Protein 3R03 (pdb70)

B-factor: mean 42.23, std 12.65, range [19.85, 96.41]

Secondary structure (DSSP, 8-state):
-EE-EEEEEEB-TTS-EEEEEPPTTSSSTT-EE-SEEEPPTT--HHHHHHHHHHHHH--B--GGG-EEEE---EE-SSSEE--EEEE---BS-----SS-EEEEE-GGGGGG---TTTTTHHHHHHHH-/----EE-B-EEEEB-TT-EEEEEEPPP--EE-S--B--TT--HHHHHHHHHHHHH--B--GGG-EEEE---EE-SS-EE--EEEE---BS----TTS-EEEEEEGGGGGG---TTTTTHHHHHHHH-

Solvent-accessible surface area: 13034 Å² total

Nearest PDB structures (foldseek):
  3r03-assembly1_B  TM=1.008E+00  e=5.134E-28  Rhodospirillum rubrum ATCC 11170
  3r03-assembly1_A  TM=9.966E-01  e=1.029E-24  Rhodospirillum rubrum ATCC 11170
  2b06-assembly1_A-2  TM=8.293E-01  e=2.333E-09  Streptococcus pneumoniae
  1vcd-assembly1_A  TM=8.003E-01  e=1.338E-09  Thermus thermophilus HB8
  1vc9-assembly2_B  TM=7.960E-01  e=1.164E-08  Thermus thermophilus HB8

Organism: Rhodospirillum rubrum (strain ATCC 11170 / ATH 1.1.1 / DSM 467 / LMG 4362 / NCIMB 8255 / S1) (NCBI:txid269796)

Structure (mmCIF, N/CA/C/O backbone):
data_3R03
#
_entry.id   3R03
#
_cell.length_a   107.466
_cell.length_b   107.466
_cell.length_c   50.312
_cell.angle_alpha   90.00
_cell.angle_beta   90.00
_cell.angle_gamma   120.00
#
_symmetry.space_group_name_H-M   'P 32 2 1'
#
loop_
_entity.id
_entity.type
_entity.pdbx_description
1 polymer 'NUDIX hydrolase'
2 non-polymer "ADENOSINE-5'-DIPHOSPHATE"
3 water water
#
loop_
_atom_site.group_PDB
_atom_site.id
_atom_site.type_symbol
_atom_site.label_atom_id
_atom_site.label_alt_id
_atom_site.label_comp_id
_atom_site.label_asym_id
_atom_site.label_entity_id
_atom_site.label_seq_id
_atom_site.pdbx_PDB_ins_code
_atom_site.Cartn_x
_atom_site.Cartn_y
_atom_site.Cartn_z
_atom_site.occupancy
_atom_site.B_iso_or_equiv
_atom_site.auth_seq_id
_atom_site.auth_comp_id
_atom_site.auth_asym_id
_atom_site.auth_atom_id
_atom_site.pdbx_PDB_model_num
ATOM 1 N N . PRO A 1 6 ? 27.341 23.323 34.256 1.00 62.38 21 PRO A N 1
ATOM 2 C CA . PRO A 1 6 ? 28.437 24.185 33.800 1.00 57.16 21 PRO A CA 1
ATOM 3 C C . PRO A 1 6 ? 29.358 23.424 32.846 1.00 54.33 21 PRO A C 1
ATOM 4 O O . PRO A 1 6 ? 29.451 22.195 32.925 1.00 54.50 21 PRO A O 1
ATOM 8 N N . ILE A 1 7 ? 30.029 24.151 31.956 1.00 53.11 22 ILE A N 1
ATOM 9 C CA . ILE A 1 7 ? 30.923 23.538 30.977 1.00 49.52 22 ILE A CA 1
ATOM 10 C C . ILE A 1 7 ? 32.347 23.399 31.507 1.00 42.94 22 ILE A C 1
ATOM 11 O O . ILE A 1 7 ? 32.902 24.343 32.062 1.00 44.48 22 ILE A O 1
ATOM 16 N N . LEU A 1 8 ? 32.929 22.218 31.334 1.00 42.42 23 LEU A N 1
ATOM 17 C CA . LEU A 1 8 ? 34.351 22.014 31.588 1.00 38.67 23 LEU A CA 1
ATOM 18 C C . LEU A 1 8 ? 35.088 21.792 30.272 1.00 36.43 23 LEU A C 1
ATOM 19 O O . LEU A 1 8 ? 34.755 20.879 29.521 1.00 36.98 23 LEU A O 1
ATOM 24 N N . LEU A 1 9 ? 36.094 22.621 30.002 1.00 41.18 24 LEU A N 1
ATOM 25 C CA . LEU A 1 9 ? 36.894 22.502 28.776 1.00 37.85 24 LEU A CA 1
ATOM 26 C C . LEU A 1 9 ? 38.158 21.677 28.977 1.00 37.46 24 LEU A C 1
ATOM 27 O O . LEU A 1 9 ? 38.946 21.936 29.889 1.00 39.18 24 LEU A O 1
ATOM 32 N N . VAL A 1 10 ? 38.356 20.689 28.115 1.00 36.71 25 VAL A N 1
ATOM 33 C CA . VAL A 1 10 ? 39.577 19.896 28.138 1.00 35.63 25 VAL A CA 1
ATOM 34 C C . VAL A 1 10 ? 40.151 19.817 26.725 1.00 34.07 25 VAL A C 1
ATOM 35 O O . VAL A 1 10 ? 39.403 19.763 25.755 1.00 34.91 25 VAL A O 1
ATOM 39 N N . THR A 1 11 ? 41.474 19.841 26.610 1.00 30.56 26 THR A N 1
ATOM 40 C CA . THR A 1 11 ? 42.125 19.714 25.315 1.00 29.35 26 THR A CA 1
ATOM 41 C C . THR A 1 11 ? 42.905 18.414 25.228 1.00 33.17 26 THR A C 1
ATOM 42 O O . THR A 1 11 ? 43.755 18.146 26.068 1.00 37.12 26 THR A O 1
ATOM 46 N N . ALA A 1 12 ? 42.622 17.614 24.203 1.00 31.69 27 ALA A N 1
ATOM 47 C CA . ALA A 1 12 ? 43.343 16.371 23.983 1.00 27.94 27 ALA A CA 1
ATOM 48 C C . ALA A 1 12 ? 44.154 16.448 22.703 1.00 28.60 27 ALA A C 1
ATOM 49 O O . ALA A 1 12 ? 43.753 17.105 21.740 1.00 32.03 27 ALA A O 1
ATOM 51 N N . ALA A 1 13 ? 45.291 15.761 22.697 1.00 27.20 28 ALA A N 1
ATOM 52 C CA . ALA A 1 13 ? 46.125 15.651 21.511 1.00 24.65 28 ALA A CA 1
ATOM 53 C C . ALA A 1 13 ? 46.197 14.208 21.026 1.00 29.37 28 ALA A C 1
ATOM 54 O O . ALA A 1 13 ? 46.203 13.264 21.821 1.00 27.21 28 ALA A O 1
ATOM 56 N N . ALA A 1 14 ? 46.239 14.050 19.707 1.00 31.22 29 ALA A N 1
ATOM 57 C CA . ALA A 1 14 ? 46.500 12.761 19.087 1.00 26.68 29 ALA A CA 1
ATOM 58 C C . ALA A 1 14 ? 47.885 12.812 18.460 1.00 28.26 29 ALA A C 1
ATOM 59 O O . ALA A 1 14 ? 48.058 13.312 17.344 1.00 30.02 29 ALA A O 1
ATOM 61 N N . LEU A 1 15 ? 48.876 12.327 19.196 1.00 26.63 30 LEU A N 1
ATOM 62 C CA . LEU A 1 15 ? 50.231 12.218 18.685 1.00 27.82 30 LEU A CA 1
ATOM 63 C C . LEU A 1 15 ? 50.318 11.059 17.696 1.00 32.15 30 LEU A C 1
ATOM 64 O O . LEU A 1 15 ? 50.006 9.919 18.033 1.00 31.91 30 LEU A O 1
ATOM 69 N N . ILE A 1 16 ? 50.728 11.349 16.469 1.00 32.95 31 ILE A N 1
ATOM 70 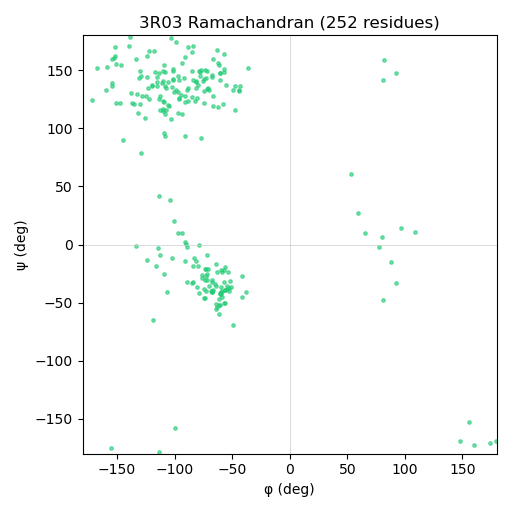C CA . ILE A 1 16 ? 50.961 10.291 15.500 1.00 34.75 31 ILE A CA 1
ATOM 71 C C . ILE A 1 16 ? 52.447 10.210 15.196 1.00 36.66 31 ILE A C 1
ATOM 72 O O . ILE A 1 16 ? 53.077 11.220 14.878 1.00 35.27 31 ILE A O 1
ATOM 77 N N . ASP A 1 17 ? 53.018 9.018 15.318 1.00 36.12 32 ASP A N 1
ATOM 78 C CA . ASP A 1 17 ? 54.420 8.854 14.961 1.00 40.72 32 ASP A CA 1
ATOM 79 C C . ASP A 1 17 ? 54.508 8.521 13.469 1.00 40.81 32 ASP A C 1
ATOM 80 O O . ASP A 1 17 ? 53.475 8.305 12.832 1.00 37.87 32 ASP A O 1
ATOM 85 N N . PRO A 1 18 ? 55.728 8.529 12.898 1.00 39.87 33 PRO A N 1
ATOM 86 C CA . PRO A 1 18 ? 55.887 8.314 11.453 1.00 40.75 33 PRO A CA 1
ATOM 87 C C . PRO A 1 18 ? 55.223 7.038 10.934 1.00 43.49 33 PRO A C 1
ATOM 88 O O . PRO A 1 18 ? 54.898 6.966 9.754 1.00 45.68 33 PRO A O 1
ATOM 92 N N . ASP A 1 19 ? 55.013 6.054 11.799 1.00 43.04 34 ASP A N 1
ATOM 93 C CA . ASP A 1 19 ? 54.495 4.766 11.360 1.00 44.89 34 ASP A CA 1
ATOM 94 C C . ASP A 1 19 ? 53.001 4.603 11.624 1.00 47.34 34 ASP A C 1
ATOM 95 O O . ASP A 1 19 ? 52.495 3.481 11.678 1.00 49.88 34 ASP A O 1
ATOM 100 N N . GLY A 1 20 ? 52.304 5.722 11.796 1.00 41.79 35 GLY A N 1
ATOM 101 C CA . GLY A 1 20 ? 50.856 5.719 11.929 1.00 39.45 35 GLY A CA 1
ATOM 102 C C . GLY A 1 20 ? 50.280 5.530 13.327 1.00 40.91 35 GLY A C 1
ATOM 103 O O . GLY A 1 20 ? 49.095 5.790 13.550 1.00 38.58 35 GLY A O 1
ATOM 104 N N . ARG A 1 21 ? 51.102 5.081 14.272 1.00 39.23 36 ARG A N 1
ATOM 105 C CA . ARG A 1 21 ? 50.618 4.820 15.630 1.00 42.13 36 ARG A CA 1
ATOM 106 C C . ARG A 1 21 ? 50.203 6.092 16.384 1.00 38.25 36 ARG A C 1
ATOM 107 O O . ARG A 1 21 ? 50.789 7.160 16.202 1.00 37.24 36 ARG A O 1
ATOM 115 N N . VAL A 1 22 ? 49.180 5.963 17.220 1.00 33.17 37 VAL A N 1
ATOM 116 C CA . VAL A 1 22 ? 48.715 7.065 18.048 1.00 35.87 37 VAL A CA 1
ATOM 117 C C . VAL A 1 22 ? 48.911 6.768 19.542 1.00 40.18 37 VAL A C 1
ATOM 118 O O . VAL A 1 22 ? 48.679 5.645 20.004 1.00 38.15 37 VAL A O 1
ATOM 122 N N . LEU A 1 23 ? 49.336 7.784 20.289 1.00 34.78 38 LEU A N 1
ATOM 123 C CA . LEU A 1 23 ? 49.628 7.624 21.709 1.00 34.44 38 LEU A CA 1
ATOM 124 C C . LEU A 1 23 ? 48.399 7.702 22.609 1.00 34.21 38 LEU A C 1
ATOM 125 O O . LEU A 1 23 ? 47.654 8.686 22.597 1.00 31.90 38 LEU A O 1
ATOM 130 N N . LEU A 1 24 ? 48.200 6.653 23.396 1.00 35.35 39 LEU A N 1
ATOM 131 C CA . LEU A 1 24 ? 47.200 6.660 24.454 1.00 32.15 39 LEU A CA 1
ATOM 132 C C . LEU A 1 24 ? 47.889 6.678 25.826 1.00 34.12 39 LEU A C 1
ATOM 133 O O . LEU A 1 24 ? 49.003 6.156 25.990 1.00 31.63 39 LEU A O 1
ATOM 138 N N . ALA A 1 25 ? 47.232 7.299 26.801 1.00 33.09 40 ALA A N 1
ATOM 139 C CA . ALA A 1 25 ? 47.705 7.288 28.187 1.00 34.34 40 ALA A CA 1
ATOM 140 C C . ALA A 1 25 ? 46.621 6.762 29.112 1.00 35.30 40 ALA A C 1
ATOM 141 O O . ALA A 1 25 ? 45.479 7.231 29.100 1.00 33.63 40 ALA A O 1
ATOM 143 N N . GLN A 1 26 ? 46.990 5.775 29.914 1.00 37.72 41 GLN A N 1
ATOM 144 C CA . GLN A 1 26 ? 46.056 5.170 30.838 1.00 35.54 41 GLN A CA 1
ATOM 145 C C . GLN A 1 26 ? 46.023 5.988 32.118 1.00 35.65 41 GLN A C 1
ATOM 146 O O . GLN A 1 26 ? 47.064 6.262 32.705 1.00 38.46 41 GLN A O 1
ATOM 152 N N . ARG A 1 27 ? 44.830 6.387 32.542 1.00 34.94 42 ARG A N 1
ATOM 153 C CA . ARG A 1 27 ? 44.680 7.078 33.813 1.00 40.68 42 ARG A CA 1
ATOM 154 C C . ARG A 1 27 ? 45.168 6.177 34.953 1.00 42.96 42 ARG A C 1
ATOM 155 O O . ARG A 1 27 ? 44.974 4.960 34.923 1.00 41.39 42 ARG A O 1
ATOM 163 N N . PRO A 1 28 ? 45.832 6.763 35.956 1.00 41.76 43 PRO A N 1
ATOM 164 C CA . PRO A 1 28 ? 46.329 5.923 37.047 1.00 45.30 43 PRO A CA 1
ATOM 165 C C . PRO A 1 28 ? 45.248 5.691 38.093 1.00 43.97 43 PRO A C 1
ATOM 166 O O . PRO A 1 28 ? 44.222 6.373 38.076 1.00 44.98 43 PRO A O 1
ATOM 170 N N . PRO A 1 29 ? 45.458 4.710 38.981 1.00 45.55 44 PRO A N 1
ATOM 171 C CA . PRO A 1 29 ? 44.640 4.631 40.195 1.00 48.45 44 PRO A CA 1
ATOM 172 C C . PRO A 1 29 ? 45.108 5.732 41.143 1.00 43.73 44 PRO A C 1
ATOM 173 O O . PRO A 1 29 ? 46.302 6.028 41.176 1.00 44.58 44 PRO A O 1
ATOM 177 N N . GLY A 1 30 ? 44.193 6.360 41.869 1.00 46.11 45 GLY A N 1
ATOM 178 C CA . GLY A 1 30 ? 42.774 6.111 41.731 1.00 47.64 45 GLY A CA 1
ATOM 179 C C . GLY A 1 30 ? 42.059 7.438 41.557 1.00 57.99 45 GLY A C 1
ATOM 180 O O . GLY A 1 30 ? 41.490 7.984 42.507 1.00 59.93 45 GLY A O 1
ATOM 181 N N . LYS A 1 31 ? 42.113 7.970 40.338 1.00 55.95 46 LYS A N 1
ATOM 182 C CA . LYS A 1 31 ? 41.439 9.214 40.012 1.00 55.76 46 LYS A CA 1
ATOM 183 C C . LYS A 1 31 ? 40.189 8.867 39.243 1.00 58.98 46 LYS A C 1
ATOM 184 O O . LYS A 1 31 ? 39.931 7.694 38.968 1.00 61.28 46 LYS A O 1
ATOM 190 N N . SER A 1 32 ? 39.410 9.886 38.900 1.00 59.97 47 SER A N 1
ATOM 191 C CA . SER A 1 32 ? 38.262 9.695 38.028 1.00 57.79 47 SER A CA 1
ATOM 192 C C . SER A 1 32 ? 38.650 8.772 36.872 1.00 55.25 47 SER A C 1
ATOM 193 O O . SER A 1 32 ? 39.742 8.898 36.309 1.00 49.21 47 SER A O 1
ATOM 196 N N . LEU A 1 33 ? 37.767 7.828 36.552 1.00 52.96 48 LEU A N 1
ATOM 197 C CA . LEU A 1 33 ? 37.942 6.944 35.398 1.00 53.27 48 LEU A CA 1
ATOM 198 C C . LEU A 1 33 ? 39.307 6.243 35.431 1.00 51.81 48 LEU A C 1
ATOM 199 O O . LEU A 1 33 ? 40.132 6.384 34.521 1.00 47.63 48 LEU A O 1
ATOM 204 N N . ALA A 1 34 ? 39.517 5.470 36.491 1.00 57.31 49 ALA A N 1
ATOM 205 C CA . ALA A 1 34 ? 40.834 4.945 36.842 1.00 49.47 49 ALA A CA 1
ATOM 206 C C . ALA A 1 34 ? 41.607 4.279 35.702 1.00 46.98 49 ALA A C 1
ATOM 207 O O . ALA A 1 34 ? 42.615 4.813 35.249 1.00 50.49 49 ALA A O 1
ATOM 209 N N . GLY A 1 35 ? 41.153 3.120 35.238 1.00 40.96 50 GLY A N 1
ATOM 210 C CA . GLY A 1 35 ? 41.973 2.329 34.331 1.00 39.49 50 GLY A CA 1
ATOM 211 C C . GLY A 1 35 ? 41.722 2.560 32.856 1.00 40.13 50 GLY A C 1
ATOM 212 O O . GLY A 1 35 ? 42.218 1.819 32.006 1.00 38.50 50 GLY A O 1
ATOM 213 N N . LEU A 1 36 ? 40.946 3.592 32.548 1.00 41.04 51 LEU A N 1
ATOM 214 C CA . LEU A 1 36 ? 40.569 3.871 31.173 1.00 40.79 51 LEU A CA 1
ATOM 215 C C . LEU A 1 36 ? 41.665 4.619 30.415 1.00 38.15 51 LEU A C 1
ATOM 216 O O . LEU A 1 36 ? 42.333 5.499 30.960 1.00 35.34 51 LEU A O 1
ATOM 221 N N . TRP A 1 37 ? 41.852 4.247 29.155 1.00 35.50 52 TRP A N 1
ATOM 222 C CA . TRP A 1 37 ? 42.795 4.938 28.289 1.00 35.81 52 TRP A CA 1
ATOM 223 C C . TRP A 1 37 ? 42.194 6.240 27.782 1.00 37.94 52 TRP A C 1
ATOM 224 O O . TRP A 1 37 ? 40.979 6.361 27.613 1.00 38.06 52 TRP A O 1
ATOM 235 N N . GLU A 1 38 ? 43.047 7.226 27.555 1.00 36.55 53 GLU A N 1
ATOM 236 C CA . GLU A 1 38 ? 42.578 8.502 27.039 1.00 41.81 53 GLU A CA 1
ATOM 237 C C . GLU A 1 38 ? 43.686 9.191 26.246 1.00 36.09 53 GLU A C 1
ATOM 238 O O . GLU A 1 38 ? 44.867 8.856 26.400 1.00 33.18 53 GLU A O 1
ATOM 244 N N . PHE A 1 39 ? 43.295 10.140 25.395 1.00 35.84 54 PHE A N 1
ATOM 245 C CA . PHE A 1 39 ? 44.249 11.021 24.716 1.00 33.17 54 PHE A CA 1
ATOM 246 C C . PHE A 1 39 ? 44.840 11.999 25.728 1.00 30.44 54 PHE A C 1
ATOM 247 O O . PHE A 1 39 ? 44.118 12.576 26.543 1.00 30.42 54 PHE A O 1
ATOM 255 N N . PRO A 1 40 ? 46.163 12.178 25.685 1.00 31.00 55 PRO A N 1
ATOM 256 C CA . PRO A 1 40 ? 46.832 13.111 26.599 1.00 30.17 55 PRO A CA 1
ATOM 257 C C . PRO A 1 40 ? 46.250 14.521 26.449 1.00 31.61 55 PRO A C 1
ATOM 258 O O . PRO A 1 40 ? 45.820 14.912 25.362 1.00 29.35 55 PRO A O 1
ATOM 262 N N . GLY A 1 41 ? 46.243 15.276 27.538 1.00 31.72 56 GLY A N 1
ATOM 263 C CA . GLY A 1 41 ? 45.720 16.627 27.527 1.00 28.71 56 GLY A CA 1
ATOM 264 C C . GLY A 1 41 ? 45.290 17.020 28.925 1.00 30.62 56 GLY A C 1
ATOM 265 O O . GLY A 1 41 ? 45.815 16.502 29.905 1.00 29.57 56 GLY A O 1
ATOM 266 N N . GLY A 1 42 ? 44.332 17.932 29.026 1.00 30.83 57 GLY A N 1
ATOM 267 C CA . GLY A 1 42 ? 43.823 18.319 30.323 1.00 29.03 57 GLY A CA 1
ATOM 268 C C . GLY A 1 42 ? 43.111 19.658 30.354 1.00 32.48 57 GLY A C 1
ATOM 269 O O . GLY A 1 42 ? 42.871 20.289 29.321 1.00 30.41 57 GLY A O 1
ATOM 270 N N . LYS A 1 43 ? 42.780 20.078 31.571 1.00 34.13 58 LYS A N 1
ATOM 271 C CA . LYS A 1 43 ? 42.121 21.340 31.847 1.00 32.91 58 LYS A CA 1
ATOM 272 C C . LYS A 1 43 ? 42.921 22.515 31.298 1.00 30.50 58 LYS A C 1
ATOM 273 O O . LYS A 1 43 ? 44.143 22.461 31.205 1.00 29.23 58 LYS A O 1
ATOM 279 N N . LEU A 1 44 ? 42.223 23.582 30.943 1.00 30.12 59 LEU A N 1
ATOM 280 C CA . LEU A 1 44 ? 42.876 24.828 30.561 1.00 31.42 59 LEU A CA 1
ATOM 281 C C . LEU A 1 44 ? 43.042 25.728 31.785 1.00 31.21 59 LEU A C 1
ATOM 282 O O . LEU A 1 44 ? 42.185 25.761 32.663 1.00 30.62 59 LEU A O 1
ATOM 287 N N . GLU A 1 45 ? 44.152 26.450 31.839 1.00 27.56 60 GLU A N 1
ATOM 288 C CA . GLU A 1 45 ? 44.368 27.421 32.892 1.00 27.69 60 GLU A CA 1
ATOM 289 C C . GLU A 1 45 ? 43.899 28.786 32.395 1.00 30.50 60 GLU A C 1
ATOM 290 O O . GLU A 1 45 ? 43.830 29.018 31.184 1.00 27.50 60 GLU A O 1
ATOM 296 N N . PRO A 1 46 ? 43.555 29.686 33.332 1.00 31.94 61 PRO A N 1
ATOM 297 C CA . PRO A 1 46 ? 43.075 31.028 32.994 1.00 28.51 61 PRO A CA 1
ATOM 298 C C . PRO A 1 46 ? 43.897 31.677 31.887 1.00 27.35 61 PRO A C 1
ATOM 299 O O . PRO A 1 46 ? 45.133 31.663 31.940 1.00 25.03 61 PRO A O 1
ATOM 303 N N . GLY A 1 47 ? 43.207 32.229 30.890 1.00 26.00 62 GLY A N 1
ATOM 304 C CA . GLY A 1 47 ? 43.854 32.951 29.811 1.00 26.27 62 GLY A CA 1
ATOM 305 C C . GLY A 1 47 ? 44.513 32.109 28.730 1.00 26.00 62 GLY A C 1
ATOM 306 O O . GLY A 1 47 ? 45.046 32.656 27.780 1.00 27.33 62 GLY A O 1
ATOM 307 N N . GLU A 1 48 ? 44.492 30.788 28.865 1.00 23.89 63 GLU A N 1
ATOM 308 C CA . GLU A 1 48 ? 45.150 29.929 27.883 1.00 27.95 63 GLU A CA 1
ATOM 309 C C . GLU A 1 48 ? 44.277 29.723 26.659 1.00 23.72 63 GLU A C 1
ATOM 310 O O . GLU A 1 48 ? 43.068 29.541 26.776 1.00 22.51 63 GLU A O 1
ATOM 316 N N . THR A 1 49 ? 44.894 29.737 25.485 1.00 23.44 64 THR A N 1
ATOM 317 C CA . THR A 1 49 ? 44.245 29.152 24.323 1.00 23.97 64 THR A CA 1
ATOM 318 C C . THR A 1 49 ? 44.294 27.637 24.476 1.00 23.63 64 THR A C 1
ATOM 319 O O . THR A 1 49 ? 45.212 27.087 25.099 1.00 22.39 64 THR A O 1
ATOM 323 N N . PRO A 1 50 ? 43.293 26.950 23.922 1.00 23.90 65 PRO A N 1
ATOM 324 C CA . PRO A 1 50 ? 43.301 25.490 23.994 1.00 24.68 65 PRO A CA 1
ATOM 325 C C . PRO A 1 50 ? 44.619 24.906 23.476 1.00 25.67 65 PRO A C 1
ATOM 326 O O . PRO A 1 50 ? 45.128 23.938 24.050 1.00 25.88 65 PRO A O 1
ATOM 330 N N . GLU A 1 51 ? 45.172 25.512 22.429 1.00 22.28 66 GLU A N 1
ATOM 331 C CA . GLU A 1 51 ? 46.464 25.111 21.901 1.00 21.86 66 GLU A CA 1
ATOM 332 C C . GLU A 1 51 ? 47.566 25.253 22.947 1.00 24.55 66 GLU A C 1
ATOM 333 O O . GLU A 1 51 ? 48.331 24.316 23.179 1.00 24.03 66 GLU A O 1
ATOM 339 N N . ALA A 1 52 ? 47.650 26.434 23.558 1.00 24.64 67 ALA A N 1
ATOM 340 C CA . ALA A 1 52 ? 48.663 26.718 24.573 1.00 22.98 67 ALA A CA 1
ATOM 341 C C . ALA A 1 52 ? 48.550 25.754 25.750 1.00 25.24 67 ALA A C 1
ATOM 342 O O . ALA A 1 52 ? 49.561 25.283 26.279 1.00 22.47 67 ALA A O 1
ATOM 344 N N . ALA A 1 53 ? 47.315 25.445 26.142 1.00 25.05 68 ALA A N 1
ATOM 345 C CA . ALA A 1 53 ? 47.084 24.475 27.209 1.00 25.26 68 ALA A CA 1
ATOM 346 C C . ALA A 1 53 ? 47.656 23.117 26.805 1.00 26.05 68 ALA A C 1
ATOM 347 O O . ALA A 1 53 ? 48.284 22.429 27.601 1.00 24.88 68 ALA A O 1
ATOM 349 N N . LEU A 1 54 ? 47.453 22.742 25.548 1.00 27.35 69 LEU A N 1
ATOM 350 C CA . LEU A 1 54 ? 47.933 21.454 25.074 1.00 26.06 69 LEU A CA 1
ATOM 351 C C . LEU A 1 54 ? 49.457 21.434 25.045 1.00 25.38 69 LEU A C 1
ATOM 352 O O . LEU A 1 54 ? 50.072 20.447 25.430 1.00 26.23 69 LEU A O 1
ATOM 357 N N . VAL A 1 55 ? 50.063 22.534 24.613 1.00 23.75 70 VAL A N 1
ATOM 358 C CA . VAL A 1 55 ? 51.519 22.645 24.620 1.00 26.68 70 VAL A CA 1
ATOM 359 C C . VAL A 1 55 ? 52.104 22.440 26.027 1.00 25.22 70 VAL A C 1
ATOM 360 O O . VAL A 1 55 ? 53.021 21.638 26.213 1.00 25.43 70 VAL A O 1
ATOM 364 N N . ARG A 1 56 ? 51.570 23.160 27.007 1.00 24.76 71 ARG A N 1
ATOM 365 C CA . ARG A 1 56 ? 51.977 22.985 28.402 1.00 26.83 71 ARG A CA 1
ATOM 366 C C . ARG A 1 56 ? 51.723 21.556 28.916 1.00 29.26 71 ARG A C 1
ATOM 367 O O . ARG A 1 56 ? 52.563 21.001 29.633 1.00 26.09 71 ARG A O 1
ATOM 375 N N . GLU A 1 57 ? 50.577 20.979 28.537 1.00 25.57 72 GLU A N 1
ATOM 376 C CA . GLU A 1 57 ? 50.164 19.641 28.984 1.00 25.96 72 GLU A CA 1
ATOM 377 C C . GLU A 1 57 ? 51.042 18.508 28.444 1.00 27.98 72 GLU A C 1
ATOM 378 O O . GLU A 1 57 ? 51.367 17.555 29.161 1.00 26.65 72 GLU A O 1
ATOM 384 N N . LEU A 1 58 ? 51.412 18.608 27.173 1.00 27.69 73 LEU A N 1
ATOM 385 C CA . LEU A 1 58 ? 52.256 17.603 26.547 1.00 27.45 73 LEU A CA 1
ATOM 386 C C . LEU A 1 58 ? 53.653 17.631 27.164 1.00 29.89 73 LEU A C 1
ATOM 387 O O . LEU A 1 58 ? 54.331 16.609 27.236 1.00 30.14 73 LEU A O 1
ATOM 392 N N . ALA A 1 59 ? 54.082 18.807 27.606 1.00 26.08 74 ALA A N 1
ATOM 393 C CA . ALA A 1 59 ? 55.393 18.940 28.232 1.00 30.39 74 ALA A CA 1
ATOM 394 C C . ALA A 1 59 ? 55.411 18.353 29.647 1.00 29.42 74 ALA A C 1
ATOM 395 O O . ALA A 1 59 ? 56.331 17.628 30.013 1.00 29.36 74 ALA A O 1
ATOM 397 N N . GLU A 1 60 ? 54.393 18.681 30.436 1.00 31.97 75 GLU A N 1
ATOM 398 C CA . GLU A 1 60 ? 54.313 18.232 31.822 1.00 36.18 75 GLU A CA 1
ATOM 399 C C . GLU A 1 60 ? 54.089 16.732 31.875 1.00 33.38 75 GLU A C 1
ATOM 400 O O . GLU A 1 60 ? 54.666 16.037 32.706 1.00 36.50 75 GLU A O 1
ATOM 406 N N . GLU A 1 61 ? 53.251 16.238 30.975 1.00 29.17 76 GLU A N 1
ATOM 407 C CA . GLU A 1 61 ? 52.840 14.845 31.025 1.00 35.39 76 GLU A CA 1
ATOM 408 C C . GLU A 1 61 ? 53.864 13.872 30.420 1.00 33.34 76 GLU A C 1
ATOM 409 O O . GLU A 1 61 ? 54.061 12.767 30.930 1.00 30.19 76 GLU A O 1
ATOM 415 N N . LEU A 1 62 ? 54.528 14.302 29.353 1.00 30.42 77 LEU A N 1
ATOM 416 C CA . LEU A 1 62 ? 55.282 13.387 28.512 1.00 32.33 77 LEU A CA 1
ATOM 417 C C . LEU A 1 62 ? 56.663 13.903 28.189 1.00 29.66 77 LEU A C 1
ATOM 418 O O . LEU A 1 62 ? 57.419 13.239 27.486 1.00 33.96 77 LEU A O 1
ATOM 423 N N . GLY A 1 63 ? 56.995 15.093 28.667 1.00 28.84 78 GLY A N 1
ATOM 424 C CA . GLY A 1 63 ? 58.254 15.705 28.285 1.00 28.97 78 GLY A CA 1
ATOM 425 C C . GLY A 1 63 ? 58.330 15.883 26.774 1.00 33.77 78 GLY A C 1
ATOM 426 O O . GLY A 1 63 ? 59.413 15.903 26.184 1.00 34.94 78 GLY A O 1
ATOM 427 N N . VAL A 1 64 ? 57.163 16.014 26.148 1.00 33.15 79 VAL A N 1
ATOM 428 C CA . VAL A 1 64 ? 57.059 16.221 24.708 1.00 31.80 79 VAL A CA 1
ATOM 429 C C . VAL A 1 64 ? 56.926 17.704 24.405 1.00 31.99 79 VAL A C 1
ATOM 430 O O . VAL A 1 64 ? 56.048 18.384 24.938 1.00 31.91 79 VAL A O 1
ATOM 434 N N . ASP A 1 65 ? 57.802 18.211 23.551 1.00 32.55 80 ASP A N 1
ATOM 435 C CA . ASP A 1 65 ? 57.832 19.642 23.273 1.00 33.73 80 ASP A CA 1
ATOM 436 C C . ASP A 1 65 ? 57.338 19.994 21.860 1.00 28.20 80 ASP A C 1
ATOM 437 O O . ASP A 1 65 ? 57.943 19.602 20.868 1.00 30.76 80 ASP A O 1
ATOM 442 N N . THR A 1 66 ? 56.242 20.740 21.785 1.00 25.04 81 THR A N 1
ATOM 443 C CA . THR A 1 66 ? 55.650 21.116 20.504 1.00 31.59 81 THR A CA 1
ATOM 444 C C . THR A 1 66 ? 55.173 22.574 20.501 1.00 31.11 81 THR A C 1
ATOM 445 O O . THR A 1 66 ? 55.314 23.278 21.497 1.00 28.74 81 THR A O 1
ATOM 449 N N . ARG A 1 67 ? 54.635 23.033 19.374 1.00 30.12 82 ARG A N 1
ATOM 450 C CA . ARG A 1 67 ? 54.168 24.416 19.276 1.00 29.09 82 ARG A CA 1
ATOM 451 C C . ARG A 1 67 ? 52.707 24.419 18.870 1.00 28.59 82 ARG A C 1
ATOM 452 O O . ARG A 1 67 ? 52.204 23.412 18.360 1.00 30.13 82 ARG A O 1
ATOM 460 N N . ALA A 1 68 ? 52.038 25.549 19.086 1.00 23.84 83 ALA A N 1
ATOM 461 C CA . ALA A 1 68 ? 50.628 25.695 18.738 1.00 28.44 83 ALA A CA 1
ATOM 462 C C . ALA A 1 68 ? 50.335 25.367 17.266 1.00 29.32 83 ALA A C 1
ATOM 463 O O . ALA A 1 68 ? 49.310 24.762 16.949 1.00 30.10 83 ALA A O 1
ATOM 465 N N . SER A 1 69 ? 51.244 25.768 16.381 1.00 26.15 84 SER A N 1
ATOM 466 C CA . SER A 1 69 ? 51.074 25.591 14.938 1.00 28.67 84 SER A CA 1
ATOM 467 C C . SER A 1 69 ? 51.208 24.138 14.475 1.00 28.63 84 SER A C 1
ATOM 468 O O . SER A 1 69 ? 50.935 23.824 13.311 1.00 26.39 84 SER A O 1
ATOM 471 N N . CYS A 1 70 ? 51.634 23.261 15.381 1.00 26.90 85 CYS A N 1
ATOM 472 C CA . CYS A 1 70 ? 51.708 21.830 15.090 1.00 26.33 85 CYS A CA 1
ATOM 473 C C . CYS A 1 70 ? 50.413 21.098 15.460 1.00 26.41 85 CYS A C 1
ATOM 474 O O . CYS A 1 70 ? 50.326 19.884 15.327 1.00 26.49 85 CYS A O 1
ATOM 477 N N . LEU A 1 71 ? 49.415 21.841 15.927 1.00 25.21 86 LEU A N 1
ATOM 478 C CA . LEU A 1 71 ? 48.157 21.255 16.373 1.00 25.24 86 LEU A CA 1
ATOM 479 C C . LEU A 1 71 ? 47.024 21.460 15.372 1.00 26.58 86 LEU A C 1
ATOM 480 O O . LEU A 1 71 ? 46.636 22.577 15.069 1.00 24.55 86 LEU A O 1
ATOM 485 N N . ALA A 1 72 ? 46.486 20.358 14.872 1.00 30.75 87 ALA A N 1
ATOM 486 C CA . ALA A 1 72 ? 45.437 20.409 13.869 1.00 27.95 87 ALA A CA 1
ATOM 487 C C . ALA A 1 72 ? 44.095 20.012 14.460 1.00 27.12 87 ALA A C 1
ATOM 488 O O . ALA A 1 72 ? 43.907 18.868 14.865 1.00 26.69 87 ALA A O 1
ATOM 490 N N . PRO A 1 73 ? 43.143 20.955 14.483 1.00 29.66 88 PRO A N 1
ATOM 491 C CA . PRO A 1 73 ? 41.783 20.634 14.928 1.00 27.42 88 PRO A CA 1
ATOM 492 C C . PRO A 1 73 ? 41.294 19.353 14.256 1.00 29.92 88 PRO A C 1
ATOM 493 O O . PRO A 1 73 ? 41.150 19.302 13.035 1.00 30.65 88 PRO A O 1
ATOM 497 N N . LEU A 1 74 ? 41.052 18.321 15.057 1.00 31.86 89 LEU A N 1
ATOM 498 C CA . LEU A 1 74 ? 40.690 17.012 14.525 1.00 33.59 89 LEU A CA 1
ATOM 499 C C . LEU A 1 74 ? 39.214 16.732 14.753 1.00 31.88 89 LEU A C 1
ATOM 500 O O . LEU A 1 74 ? 38.539 16.187 13.887 1.00 37.95 89 LEU A O 1
ATOM 505 N N . ALA A 1 75 ? 38.723 17.097 15.929 1.00 33.65 90 ALA A N 1
ATOM 506 C CA . ALA A 1 75 ? 37.325 16.884 16.282 1.00 35.30 90 ALA A CA 1
ATOM 507 C C . ALA A 1 75 ? 37.122 17.273 17.731 1.00 31.32 90 ALA A C 1
ATOM 508 O O . ALA A 1 75 ? 38.013 17.835 18.360 1.00 33.24 90 ALA A O 1
ATOM 510 N N . PHE A 1 76 ? 35.950 16.972 18.266 1.00 30.91 91 PHE A N 1
ATOM 511 C CA . PHE A 1 76 ? 35.705 17.221 19.672 1.00 33.20 91 PHE A CA 1
ATOM 512 C C . PHE A 1 76 ? 34.689 16.239 20.237 1.00 38.62 91 PHE A C 1
ATOM 513 O O . PHE A 1 76 ? 33.869 15.674 19.503 1.00 37.89 91 PHE A O 1
ATOM 521 N N . ALA A 1 77 ? 34.770 16.028 21.547 1.00 36.42 92 ALA A N 1
ATOM 522 C CA . ALA A 1 77 ? 33.797 15.219 22.262 1.00 35.56 92 ALA A CA 1
ATOM 523 C C . ALA A 1 77 ? 32.951 16.145 23.107 1.00 35.85 92 ALA A C 1
ATOM 524 O O . ALA A 1 77 ? 33.428 17.180 23.563 1.00 38.42 92 ALA A O 1
ATOM 526 N N . SER A 1 78 ? 31.692 15.782 23.306 1.00 39.18 93 SER A N 1
ATOM 527 C CA . SER A 1 78 ? 30.780 16.623 24.065 1.00 45.00 93 SER A CA 1
ATOM 528 C C . SER A 1 78 ? 29.818 15.763 24.875 1.00 50.80 93 SER A C 1
ATOM 529 O O . SER A 1 78 ? 28.755 15.378 24.394 1.00 54.73 93 SER A O 1
ATOM 532 N N . HIS A 1 79 ? 30.203 15.438 26.094 1.00 52.24 94 HIS A N 1
ATOM 533 C CA . HIS A 1 79 ? 29.479 14.444 26.836 1.00 53.90 94 HIS A CA 1
ATOM 534 C C . HIS A 1 79 ? 28.883 15.002 28.039 1.00 55.33 94 HIS A C 1
ATOM 535 O O . HIS A 1 79 ? 29.398 15.897 28.634 1.00 56.08 94 HIS A O 1
ATOM 542 N N . SER A 1 80 ? 27.765 14.454 28.417 1.00 20.00 95 SER A N 1
ATOM 543 C CA . SER A 1 80 ? 27.148 14.933 29.614 1.00 20.00 95 SER A CA 1
ATOM 544 C C . SER A 1 80 ? 27.572 14.008 30.732 1.00 20.00 95 SER A C 1
ATOM 545 O O . SER A 1 80 ? 27.452 12.807 30.637 1.00 60.98 95 SER A O 1
ATOM 548 N N . TYR A 1 81 ? 28.138 14.581 31.768 1.00 58.89 96 TYR A N 1
ATOM 549 C CA . TYR A 1 81 ? 28.524 13.789 32.884 1.00 62.65 96 TYR A CA 1
ATOM 550 C C . TYR A 1 81 ? 27.613 14.272 33.974 1.00 70.99 96 TYR A C 1
ATOM 551 O O . TYR A 1 81 ? 26.748 15.081 33.718 1.00 70.66 96 TYR A O 1
ATOM 560 N N . ASP A 1 82 ? 27.753 13.742 35.174 1.00 73.42 97 ASP A N 1
ATOM 561 C CA . ASP A 1 82 ? 26.777 14.012 36.227 1.00 73.64 97 ASP A CA 1
ATOM 562 C C . ASP A 1 82 ? 26.906 15.396 36.875 1.00 74.04 97 ASP A C 1
ATOM 563 O O . ASP A 1 82 ? 25.911 15.963 37.331 1.00 76.27 97 ASP A O 1
ATOM 568 N N . THR A 1 83 ? 28.120 15.942 36.905 1.00 72.77 98 THR A N 1
ATOM 569 C CA . THR A 1 83 ? 28.378 17.189 37.631 1.00 71.20 98 THR A CA 1
ATOM 570 C C . THR A 1 83 ? 28.649 18.369 36.703 1.00 69.66 98 THR A C 1
ATOM 571 O O . THR A 1 83 ? 28.447 19.526 37.080 1.00 66.81 98 THR A O 1
ATOM 575 N N . PHE A 1 84 ? 29.122 18.059 35.498 1.00 65.57 99 PHE A N 1
ATOM 576 C CA . PHE A 1 84 ? 29.578 19.060 34.543 1.00 59.93 99 PHE A CA 1
ATOM 577 C C . PHE A 1 84 ? 29.387 18.526 33.134 1.00 59.18 99 PHE A C 1
ATOM 578 O O . PHE A 1 84 ? 29.245 17.316 32.929 1.00 57.99 99 PHE A O 1
ATOM 586 N N . HIS A 1 85 ? 29.397 19.422 32.154 1.00 55.06 100 HIS A N 1
ATOM 587 C CA . HIS A 1 85 ? 29.362 18.984 30.768 1.00 52.57 100 HIS A CA 1
ATOM 588 C C . HIS A 1 85 ? 30.730 19.164 30.123 1.00 47.33 100 HIS A C 1
ATOM 589 O O . HIS A 1 85 ? 31.265 20.274 30.069 1.00 45.29 100 HIS A O 1
ATOM 596 N N . LEU A 1 86 ? 31.293 18.058 29.654 1.00 40.79 101 LEU A N 1
ATOM 597 C CA . LEU A 1 86 ? 32.605 18.069 29.028 1.00 42.73 101 LEU A CA 1
ATOM 598 C C . LEU A 1 86 ? 32.535 18.538 27.573 1.00 43.45 101 LEU A C 1
ATOM 599 O O . LEU A 1 86 ? 31.761 18.004 26.767 1.00 41.93 101 LEU A O 1
ATOM 604 N N . LEU A 1 87 ? 33.339 19.546 27.249 1.00 38.22 102 LEU A N 1
ATOM 605 C CA . LEU A 1 87 ? 33.575 19.928 25.858 1.00 37.87 102 LEU A CA 1
ATOM 606 C C . LEU A 1 87 ? 35.055 19.733 25.574 1.00 32.84 102 LEU A C 1
ATOM 607 O O . LEU A 1 87 ? 35.898 20.442 26.121 1.00 33.01 102 LEU A O 1
ATOM 620 N N . PRO A 1 89 ? 37.880 19.503 22.705 1.00 28.94 104 PRO A N 1
ATOM 621 C CA . PRO A 1 89 ? 38.545 19.572 21.397 1.00 30.29 104 PRO A CA 1
ATOM 622 C C . PRO A 1 89 ? 39.722 18.606 21.309 1.00 30.50 104 PRO A C 1
ATOM 623 O O . PRO A 1 89 ? 40.499 18.469 22.266 1.00 29.66 104 PRO A O 1
ATOM 627 N N . LEU A 1 90 ? 39.855 17.945 20.163 1.00 29.28 105 LEU A N 1
ATOM 628 C CA . LEU A 1 90 ? 40.976 17.039 19.927 1.00 27.84 105 LEU A CA 1
ATOM 629 C C . LEU A 1 90 ? 41.828 17.589 18.790 1.00 28.29 105 LEU A C 1
ATOM 630 O O . LEU A 1 90 ? 41.291 18.069 17.792 1.00 26.63 105 LEU A O 1
ATOM 635 N N . TYR A 1 91 ? 43.149 17.552 18.962 1.00 26.23 106 TYR A N 1
ATOM 636 C CA . TYR A 1 91 ? 44.069 17.984 17.919 1.00 24.32 106 TYR A CA 1
ATOM 637 C C . TYR A 1 91 ? 44.993 16.855 17.495 1.00 26.83 106 TYR 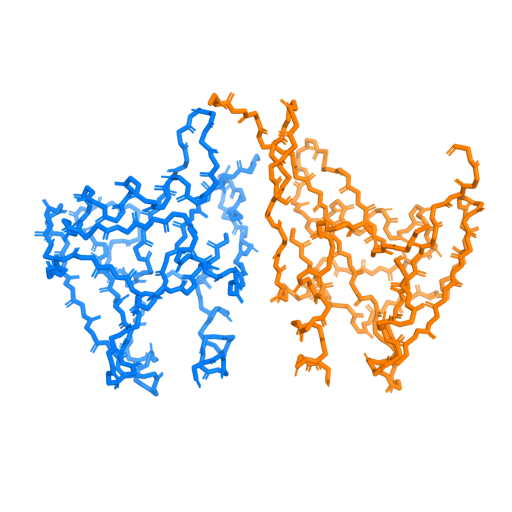A C 1
ATOM 638 O O . TYR A 1 91 ? 45.529 16.130 18.331 1.00 28.93 106 TYR A O 1
ATOM 647 N N . ALA A 1 92 ? 45.198 16.715 16.194 1.00 25.88 107 ALA A N 1
ATOM 648 C CA . ALA A 1 92 ? 46.249 15.843 15.694 1.00 27.51 107 ALA A CA 1
ATOM 649 C C . ALA A 1 92 ? 47.581 16.573 15.827 1.00 27.78 107 ALA A C 1
ATOM 650 O O . ALA A 1 92 ? 47.631 17.803 15.771 1.00 26.70 107 ALA A O 1
ATOM 652 N N . CYS A 1 93 ? 48.656 15.819 16.027 1.00 29.69 108 CYS A N 1
ATOM 653 C CA . CYS A 1 93 ? 49.992 16.399 16.135 1.00 25.90 108 CYS A CA 1
ATOM 654 C C . CYS A 1 93 ? 51.027 15.395 15.639 1.00 26.87 108 CYS A C 1
ATOM 655 O O . CYS A 1 93 ? 51.119 14.287 16.164 1.00 30.74 108 CYS A O 1
ATOM 658 N N . ARG A 1 94 ? 51.799 15.782 14.628 1.00 28.65 109 ARG A N 1
ATOM 659 C CA . ARG A 1 94 ? 52.753 14.873 13.984 1.00 29.03 109 ARG A CA 1
ATOM 660 C C . ARG A 1 94 ? 54.186 15.283 14.232 1.00 26.28 109 ARG A C 1
ATOM 661 O O . ARG A 1 94 ? 55.115 14.563 13.889 1.00 27.39 109 ARG A O 1
ATOM 669 N N . SER A 1 95 ? 54.363 16.459 14.810 1.00 26.43 110 SER A N 1
ATOM 670 C CA . SER A 1 95 ? 55.689 17.023 14.950 1.00 26.76 110 SER A CA 1
ATOM 671 C C . SER A 1 95 ? 55.883 17.582 16.345 1.00 26.37 110 SER A C 1
ATOM 672 O O . SER A 1 95 ? 55.145 18.469 16.776 1.00 27.20 110 SER A O 1
ATOM 675 N N . TRP A 1 96 ? 56.885 17.047 17.036 1.00 27.92 111 TRP A N 1
ATOM 676 C CA . TRP A 1 96 ? 57.245 17.452 18.391 1.00 26.25 111 TRP A CA 1
ATOM 677 C C . TRP A 1 96 ? 58.689 17.036 18.651 1.00 28.84 111 TRP A C 1
ATOM 678 O O . TRP A 1 96 ? 59.188 16.082 18.053 1.00 28.22 111 TRP A O 1
ATOM 689 N N . ARG A 1 97 ? 59.371 17.755 19.532 1.00 31.42 112 ARG A N 1
ATOM 690 C CA . ARG A 1 97 ? 60.724 17.368 19.922 1.00 34.25 112 ARG A CA 1
ATOM 691 C C . ARG A 1 97 ? 60.720 16.563 21.232 1.00 32.64 112 ARG A C 1
ATOM 692 O O . ARG A 1 97 ? 59.898 16.801 22.112 1.00 32.69 112 ARG A O 1
ATOM 700 N N . GLY A 1 98 ? 61.626 15.597 21.343 1.00 34.79 113 GLY A N 1
ATOM 701 C CA . GLY A 1 98 ? 61.725 14.771 22.539 1.00 34.59 113 GLY A CA 1
ATOM 702 C C . GLY A 1 98 ? 60.916 13.488 22.460 1.00 33.58 113 GLY A C 1
ATOM 703 O O . GLY A 1 98 ? 59.868 13.446 21.825 1.00 35.18 113 GLY A O 1
ATOM 704 N N . ARG A 1 99 ? 61.393 12.428 23.100 1.00 32.97 114 ARG A N 1
ATOM 705 C CA . ARG A 1 99 ? 60.645 11.181 23.068 1.00 36.26 114 ARG A CA 1
ATOM 706 C C . ARG A 1 99 ? 59.644 11.139 24.221 1.00 35.57 114 ARG A C 1
ATOM 707 O O . ARG A 1 99 ? 59.960 11.494 25.359 1.00 33.73 114 ARG A O 1
ATOM 715 N N . ALA A 1 100 ? 58.425 10.724 23.901 1.00 32.19 115 ALA A N 1
ATOM 716 C CA . ALA A 1 100 ? 57.333 10.726 24.852 1.00 31.99 115 ALA A CA 1
ATOM 717 C C . ALA A 1 100 ? 57.624 9.799 26.033 1.00 35.68 115 ALA A C 1
ATOM 718 O O . ALA A 1 100 ? 57.797 8.598 25.864 1.00 38.25 115 ALA A O 1
ATOM 720 N N . THR A 1 101 ? 57.680 10.365 27.231 1.00 36.59 116 THR A N 1
ATOM 721 C CA . THR A 1 101 ? 57.937 9.576 28.430 1.00 36.26 116 THR A CA 1
ATOM 722 C C . THR A 1 101 ? 56.959 9.931 29.537 1.00 35.85 116 THR A C 1
ATOM 723 O O . THR A 1 101 ? 56.756 11.106 29.847 1.00 34.38 116 THR A O 1
ATOM 727 N N . ALA A 1 102 ? 56.346 8.905 30.117 1.00 37.23 117 ALA A N 1
ATOM 728 C CA . ALA A 1 102 ? 55.435 9.081 31.243 1.00 40.69 117 ALA A CA 1
ATOM 729 C C . ALA A 1 102 ? 56.138 9.767 32.414 1.00 39.90 117 ALA A C 1
ATOM 730 O O . ALA A 1 102 ? 57.133 9.265 32.939 1.00 40.84 117 ALA A O 1
ATOM 732 N N . ARG A 1 103 ? 55.614 10.917 32.818 1.00 39.14 118 ARG A N 1
ATOM 733 C CA . ARG A 1 103 ? 56.215 11.697 33.893 1.00 41.23 118 ARG A CA 1
ATOM 734 C C . ARG A 1 103 ? 55.287 11.798 35.089 1.00 41.35 118 ARG A C 1
ATOM 735 O O . ARG A 1 103 ? 55.716 12.128 36.191 1.00 44.84 118 ARG A O 1
ATOM 743 N N . GLU A 1 104 ? 54.011 11.524 34.863 1.00 42.61 119 GLU A N 1
ATOM 744 C CA . GLU A 1 104 ? 53.015 11.672 35.910 1.00 45.59 119 GLU A CA 1
ATOM 745 C C . GLU A 1 104 ? 52.452 10.306 36.293 1.00 49.63 119 GLU A C 1
ATOM 746 O O . GLU A 1 104 ? 51.247 10.156 36.498 1.00 55.75 119 GLU A O 1
ATOM 752 N N . GLY A 1 105 ? 53.336 9.311 36.385 1.00 46.09 120 GLY A N 1
ATOM 753 C CA . GLY A 1 105 ? 52.937 7.958 36.735 1.00 45.12 120 GLY A CA 1
ATOM 754 C C . GLY A 1 105 ? 52.375 7.124 35.588 1.00 51.95 120 GLY A C 1
ATOM 755 O O . GLY A 1 105 ? 52.789 5.979 35.383 1.00 53.05 120 GLY A O 1
ATOM 756 N N . GLN A 1 106 ? 51.442 7.711 34.838 1.00 47.55 121 GLN A N 1
ATOM 757 C CA . GLN A 1 106 ? 50.681 7.029 33.789 1.00 40.47 121 GLN A CA 1
ATOM 758 C C . GLN A 1 106 ? 51.453 5.987 32.976 1.00 37.81 121 GLN A C 1
ATOM 759 O O . GLN A 1 106 ? 52.663 6.066 32.829 1.00 44.52 121 GLN A O 1
ATOM 765 N N . THR A 1 107 ? 50.732 4.997 32.466 1.00 35.90 122 THR A N 1
ATOM 766 C CA . THR A 1 107 ? 51.310 4.017 31.561 1.00 37.49 122 THR A CA 1
ATOM 767 C C . THR A 1 107 ? 50.914 4.378 30.131 1.00 36.97 122 THR A C 1
ATOM 768 O O . THR A 1 107 ? 49.791 4.820 29.881 1.00 36.92 122 THR A O 1
ATOM 772 N N . LEU A 1 108 ? 51.845 4.201 29.199 1.00 36.23 123 LEU A N 1
ATOM 773 C CA . LEU A 1 108 ? 51.662 4.659 27.819 1.00 37.51 123 LEU A CA 1
ATOM 774 C C . LEU A 1 108 ? 51.460 3.542 26.790 1.00 36.26 123 LEU A C 1
ATOM 775 O O . LEU A 1 108 ? 51.903 2.413 26.991 1.00 39.90 123 LEU A O 1
ATOM 780 N N . ALA A 1 109 ? 50.792 3.867 25.686 1.00 37.98 124 ALA A N 1
ATOM 781 C CA . ALA A 1 109 ? 50.587 2.902 24.603 1.00 35.71 124 ALA A CA 1
ATOM 782 C C . ALA A 1 109 ? 50.552 3.558 23.219 1.00 37.86 124 ALA A C 1
ATOM 783 O O . ALA A 1 109 ? 49.721 4.427 22.957 1.00 35.68 124 ALA A O 1
ATOM 785 N N . TRP A 1 110 ? 51.456 3.129 22.339 1.00 40.59 125 TRP A N 1
ATOM 786 C CA . TRP A 1 110 ? 51.456 3.548 20.938 1.00 35.18 125 TRP A CA 1
ATOM 787 C C . TRP A 1 110 ? 50.633 2.588 20.084 1.00 36.16 125 TRP A C 1
ATOM 788 O O . TRP A 1 110 ? 51.144 1.586 19.588 1.00 41.95 125 TRP A O 1
ATOM 799 N N . VAL A 1 111 ? 49.362 2.902 19.894 1.00 35.56 126 VAL A N 1
ATOM 800 C CA . VAL A 1 111 ? 48.449 1.956 19.265 1.00 40.04 126 VAL A CA 1
ATOM 801 C C . VAL A 1 111 ? 48.209 2.214 17.772 1.00 43.95 126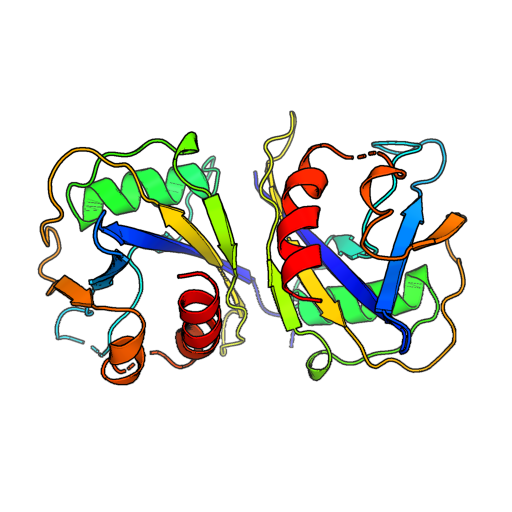 VAL A C 1
ATOM 802 O O . VAL A 1 111 ? 47.959 3.344 17.347 1.00 43.82 126 VAL A O 1
ATOM 806 N N . ARG A 1 112 ? 48.299 1.150 16.980 1.00 47.83 127 ARG A N 1
ATOM 807 C CA . ARG A 1 112 ? 47.945 1.202 15.568 1.00 49.76 127 ARG A CA 1
ATOM 808 C C . ARG A 1 112 ? 46.444 1.411 15.484 1.00 45.62 127 ARG A C 1
ATOM 809 O O . ARG A 1 112 ? 45.698 0.890 16.307 1.00 46.88 127 ARG A O 1
ATOM 817 N N . ALA A 1 113 ? 46.010 2.181 14.494 1.00 47.60 128 ALA A N 1
ATOM 818 C CA . ALA A 1 113 ? 44.640 2.691 14.443 1.00 50.28 128 ALA A CA 1
ATOM 819 C C . ALA A 1 113 ? 43.545 1.627 14.530 1.00 55.55 128 ALA A C 1
ATOM 820 O O . ALA A 1 113 ? 42.490 1.864 15.129 1.00 52.58 128 ALA A O 1
ATOM 822 N N . GLU A 1 114 ? 43.792 0.464 13.933 1.00 55.85 129 GLU A N 1
ATOM 823 C CA . GLU A 1 114 ? 42.790 -0.602 13.882 1.00 60.24 129 GLU A CA 1
ATOM 824 C C . GLU A 1 114 ? 42.596 -1.274 15.240 1.00 59.72 129 GLU A C 1
ATOM 825 O O . GLU A 1 114 ? 41.565 -1.903 15.495 1.00 58.35 129 GLU A O 1
ATOM 831 N N . ARG A 1 115 ? 43.596 -1.138 16.103 1.00 54.89 130 ARG A N 1
ATOM 832 C CA . ARG A 1 115 ? 43.562 -1.756 17.420 1.00 55.95 130 ARG A CA 1
ATOM 833 C C . ARG A 1 115 ? 43.086 -0.781 18.495 1.00 54.91 130 ARG A C 1
ATOM 834 O O . ARG A 1 115 ? 43.168 -1.075 19.685 1.00 53.37 130 ARG A O 1
ATOM 842 N N . LEU A 1 116 ? 42.584 0.377 18.077 1.00 52.80 131 LEU A N 1
ATOM 843 C CA . LEU A 1 116 ? 42.106 1.365 19.040 1.00 52.66 131 LEU A CA 1
ATOM 844 C C . LEU A 1 116 ? 40.991 0.799 19.915 1.00 55.08 131 LEU A C 1
ATOM 845 O O . LEU A 1 116 ? 40.763 1.264 21.036 1.00 54.67 131 LEU A O 1
ATOM 850 N N . ARG A 1 117 ? 40.311 -0.221 19.403 1.00 56.70 132 ARG A N 1
ATOM 851 C CA . ARG A 1 117 ? 39.180 -0.823 20.101 1.00 56.93 132 ARG A CA 1
ATOM 852 C C . ARG A 1 117 ? 39.622 -1.650 21.308 1.00 52.46 132 ARG A C 1
ATOM 853 O O . ARG A 1 117 ? 38.873 -1.802 22.275 1.00 53.94 132 ARG A O 1
ATOM 861 N N . GLU A 1 118 ? 40.845 -2.168 21.253 1.00 49.42 133 GLU A N 1
ATOM 862 C CA . GLU A 1 118 ? 41.386 -2.975 22.341 1.00 50.05 133 GLU A CA 1
ATOM 863 C C . GLU A 1 118 ? 41.554 -2.188 23.643 1.00 49.75 133 GLU A C 1
ATOM 864 O O . GLU A 1 118 ? 41.709 -2.779 24.711 1.00 48.63 133 GLU A O 1
ATOM 870 N N . TYR A 1 119 ? 41.524 -0.861 23.552 1.00 47.49 134 TYR A N 1
ATOM 871 C CA . TYR A 1 119 ? 41.743 -0.012 24.720 1.00 40.41 134 TYR A CA 1
ATOM 872 C C . TYR A 1 119 ? 40.462 0.666 25.182 1.00 41.22 134 TYR A C 1
ATOM 873 O O . TYR A 1 119 ? 39.914 1.507 24.482 1.00 48.04 134 TYR A O 1
ATOM 882 N N . PRO A 1 120 ? 39.967 0.279 26.368 1.00 43.66 135 PRO A N 1
ATOM 883 C CA . PRO A 1 120 ? 38.796 0.927 26.969 1.00 40.11 135 PRO A CA 1
ATOM 884 C C . PRO A 1 120 ? 39.080 2.390 27.287 1.00 39.18 135 PRO A C 1
ATOM 885 O O . PRO A 1 120 ? 40.118 2.696 27.875 1.00 38.52 135 PRO A O 1
ATOM 897 N N . PRO A 1 122 ? 37.071 6.364 28.480 1.00 43.88 137 PRO A N 1
ATOM 898 C CA . PRO A 1 122 ? 35.817 6.956 28.951 1.00 47.34 137 PRO A CA 1
ATOM 899 C C . PRO A 1 122 ? 34.792 6.937 27.818 1.00 48.81 137 PRO A C 1
ATOM 900 O O . PRO A 1 122 ? 35.172 7.006 26.647 1.00 50.10 137 PRO A O 1
ATOM 904 N N . PRO A 1 123 ? 33.502 6.832 28.153 1.00 55.20 138 PRO A N 1
ATOM 905 C CA . PRO A 1 123 ? 32.491 6.704 27.098 1.00 52.62 138 PRO A CA 1
ATOM 906 C C . PRO A 1 123 ? 32.450 7.935 26.197 1.00 52.95 138 PRO A C 1
ATOM 907 O O . PRO A 1 123 ? 32.012 7.836 25.047 1.00 55.98 138 PRO A O 1
ATOM 911 N N . ALA A 1 124 ? 32.904 9.073 26.720 1.00 52.95 139 ALA A N 1
ATOM 912 C CA . ALA A 1 124 ? 32.906 10.336 25.980 1.00 51.99 139 ALA A CA 1
ATOM 913 C C . ALA A 1 124 ? 33.955 10.377 24.871 1.00 47.65 139 ALA A C 1
ATOM 914 O O . ALA A 1 124 ? 33.766 11.045 23.857 1.00 50.69 139 ALA A O 1
ATOM 916 N N . ASP A 1 125 ? 35.063 9.675 25.070 1.00 45.90 140 ASP A N 1
ATOM 917 C CA . ASP A 1 125 ? 36.137 9.653 24.084 1.00 45.91 140 ASP A CA 1
ATOM 918 C C . ASP A 1 125 ? 35.815 8.697 22.940 1.00 49.51 140 ASP A C 1
ATOM 919 O O . ASP A 1 125 ? 36.425 8.764 21.876 1.00 47.20 140 ASP A O 1
ATOM 924 N N . LEU A 1 126 ? 34.868 7.793 23.166 1.00 50.46 141 LEU A N 1
ATOM 925 C CA . LEU A 1 126 ? 34.606 6.719 22.213 1.00 47.36 141 LEU A CA 1
ATOM 926 C C . LEU A 1 126 ? 34.185 7.180 20.803 1.00 48.91 141 LEU A C 1
ATOM 927 O O . LEU A 1 126 ? 34.663 6.639 19.806 1.00 51.24 141 LEU A O 1
ATOM 932 N N . PRO A 1 127 ? 33.304 8.187 20.711 1.00 43.16 142 PRO A N 1
ATOM 933 C CA . PRO A 1 127 ? 32.927 8.694 19.385 1.00 48.71 142 PRO A CA 1
ATOM 934 C C . PRO A 1 127 ? 34.114 9.240 18.572 1.00 47.34 142 PRO A C 1
ATOM 935 O O . PRO A 1 127 ? 34.032 9.313 17.343 1.00 44.24 142 PRO A O 1
ATOM 939 N N . LEU A 1 128 ? 35.193 9.612 19.259 1.00 46.59 143 LEU A N 1
ATOM 940 C CA . LEU A 1 128 ? 36.359 10.231 18.630 1.00 43.36 143 LEU A CA 1
ATOM 941 C C . LEU A 1 128 ? 37.156 9.253 17.777 1.00 46.17 143 LEU A C 1
ATOM 942 O O . LEU A 1 128 ? 37.906 9.662 16.890 1.00 47.19 143 LEU A O 1
ATOM 947 N N . ILE A 1 129 ? 36.996 7.963 18.046 1.00 43.35 144 ILE A N 1
ATOM 948 C CA . ILE A 1 129 ? 37.822 6.950 17.395 1.00 47.25 144 ILE A CA 1
ATOM 949 C C . ILE A 1 129 ? 37.641 6.840 15.870 1.00 49.32 144 ILE A C 1
ATOM 950 O O . ILE A 1 129 ? 38.626 6.870 15.126 1.00 49.67 144 ILE A O 1
ATOM 955 N N . PRO A 1 130 ? 36.388 6.709 15.400 1.00 46.40 145 PRO A N 1
ATOM 956 C CA . PRO A 1 130 ? 36.157 6.692 13.951 1.00 47.43 145 PRO A CA 1
ATOM 957 C C . PRO A 1 130 ? 36.657 7.974 13.275 1.00 50.71 145 PRO A C 1
ATOM 958 O O . PRO A 1 130 ? 37.320 7.914 12.2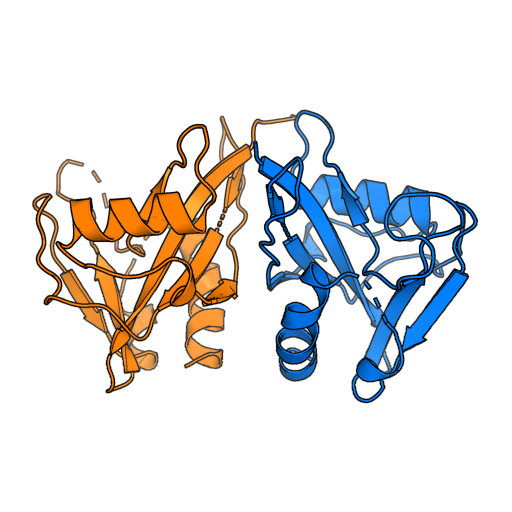33 1.00 46.14 145 PRO A O 1
ATOM 962 N N . ILE A 1 131 ? 36.343 9.123 13.868 1.00 47.52 146 ILE A N 1
ATOM 963 C CA . ILE A 1 131 ? 36.808 10.396 13.339 1.00 45.08 146 ILE A CA 1
ATOM 964 C C . ILE A 1 131 ? 38.333 10.406 13.239 1.00 47.93 146 ILE A C 1
ATOM 965 O O . ILE A 1 131 ? 38.902 11.034 12.347 1.00 51.69 146 ILE A O 1
ATOM 970 N N . LEU A 1 132 ? 38.993 9.700 14.152 1.00 47.51 147 LEU A N 1
ATOM 971 C CA . LEU A 1 132 ? 40.447 9.633 14.150 1.00 46.89 147 LEU A CA 1
ATOM 972 C C . LEU A 1 132 ? 40.942 8.641 13.103 1.00 47.03 147 LEU A C 1
ATOM 973 O O . LEU A 1 132 ? 41.922 8.897 12.399 1.00 46.98 147 LEU A O 1
ATOM 978 N N . GLN A 1 133 ? 40.260 7.507 13.003 1.00 44.79 148 GLN A N 1
ATOM 979 C CA . GLN A 1 133 ? 40.620 6.483 12.028 1.00 45.54 148 GLN A CA 1
ATOM 980 C C . GLN A 1 133 ? 40.558 6.984 10.577 1.00 47.78 148 GLN A C 1
ATOM 981 O O . GLN A 1 133 ? 41.451 6.695 9.781 1.00 49.71 148 GLN A O 1
ATOM 987 N N . ASP A 1 134 ? 39.512 7.736 10.240 1.00 49.66 149 ASP A N 1
ATOM 988 C CA . ASP A 1 134 ? 39.406 8.356 8.920 1.00 46.63 149 ASP A CA 1
ATOM 989 C C . ASP A 1 134 ? 40.559 9.324 8.711 1.00 49.90 149 ASP A C 1
ATOM 990 O O . ASP A 1 134 ? 41.355 9.166 7.782 1.00 49.78 149 ASP A O 1
ATOM 995 N N . TRP A 1 135 ? 40.642 10.327 9.583 1.00 46.59 150 TRP A N 1
ATOM 996 C CA . TRP A 1 135 ? 41.675 11.349 9.477 1.00 43.49 150 TRP A CA 1
ATOM 997 C C . TRP A 1 135 ? 43.021 10.755 9.109 1.00 44.22 150 TRP A C 1
ATOM 998 O O . TRP A 1 135 ? 43.730 11.282 8.251 1.00 47.64 150 TRP A O 1
ATOM 1009 N N . LEU A 1 136 ? 43.376 9.661 9.771 1.00 45.93 151 LEU A N 1
ATOM 1010 C CA . LEU A 1 136 ? 44.689 9.048 9.586 1.00 51.54 151 LEU A CA 1
ATOM 1011 C C . LEU A 1 136 ? 44.936 8.596 8.142 1.00 49.21 151 LEU A C 1
ATOM 1012 O O . LEU A 1 136 ? 44.177 7.797 7.588 1.00 51.44 151 LEU A O 1
ATOM 1017 N N . LEU B 1 3 ? 49.466 37.281 25.695 1.00 37.27 18 LEU B N 1
ATOM 1018 C CA . LEU B 1 3 ? 48.520 37.761 26.703 1.00 35.87 18 LEU B CA 1
ATOM 1019 C C . LEU B 1 3 ? 47.275 36.863 26.826 1.00 35.50 18 LEU B C 1
ATOM 1020 O O . LEU B 1 3 ? 46.476 36.751 25.892 1.00 35.98 18 LEU B O 1
ATOM 1025 N N . GLY B 1 4 ? 47.123 36.225 27.984 1.00 31.90 19 GLY B N 1
ATOM 1026 C CA . GLY B 1 4 ? 45.952 35.423 28.269 1.00 29.38 19 GLY B CA 1
ATOM 1027 C C . GLY B 1 4 ? 44.657 36.136 27.926 1.00 30.03 19 GLY B C 1
ATOM 1028 O O . GLY B 1 4 ? 44.496 37.318 28.223 1.00 31.57 19 GLY B O 1
ATOM 1029 N N . LEU B 1 5 ? 43.740 35.412 27.292 1.00 26.37 20 LEU B N 1
ATOM 1030 C CA . LEU B 1 5 ? 42.440 35.952 26.918 1.00 29.20 20 LEU B CA 1
ATOM 1031 C C . LEU B 1 5 ? 41.341 34.969 27.294 1.00 27.90 20 LEU B C 1
ATOM 1032 O O . LEU B 1 5 ? 41.611 33.790 27.483 1.00 28.44 20 LEU B O 1
ATOM 1037 N N . PRO B 1 6 ? 40.095 35.455 27.413 1.00 29.45 21 PRO B N 1
ATOM 1038 C CA . PRO B 1 6 ? 38.983 34.550 27.729 1.00 29.15 21 PRO B CA 1
ATOM 1039 C C . PRO B 1 6 ? 38.561 33.762 26.490 1.00 27.42 21 PRO B C 1
ATOM 1040 O O . PRO B 1 6 ? 38.698 34.260 25.382 1.00 26.38 21 PRO B O 1
ATOM 1044 N N . ILE B 1 7 ? 38.058 32.551 26.692 1.00 24.56 22 ILE B N 1
ATOM 1045 C CA . ILE B 1 7 ? 37.458 31.767 25.630 1.00 26.81 22 ILE B CA 1
ATOM 1046 C C . ILE B 1 7 ? 36.007 32.205 25.400 1.00 29.08 22 ILE B C 1
ATOM 1047 O O . ILE B 1 7 ? 35.235 32.395 26.345 1.00 27.20 22 ILE B O 1
ATOM 1052 N N . LEU B 1 8 ? 35.644 32.371 24.139 1.00 25.65 23 LEU B N 1
ATOM 1053 C CA . LEU B 1 8 ? 34.259 32.618 23.790 1.00 30.75 23 LEU B CA 1
ATOM 1054 C C . LEU B 1 8 ? 33.731 31.414 23.024 1.00 34.18 23 LEU B C 1
ATOM 1055 O O . LEU B 1 8 ? 34.218 31.109 21.935 1.00 27.10 23 LEU B O 1
ATOM 1060 N N . LEU B 1 9 ? 32.750 30.726 23.607 1.00 33.79 24 LEU B N 1
ATOM 1061 C CA . LEU B 1 9 ? 32.155 29.558 22.971 1.00 31.63 24 LEU B CA 1
ATOM 1062 C C . LEU B 1 9 ? 30.998 29.943 22.063 1.00 36.59 24 LEU B C 1
ATOM 1063 O O . LEU B 1 9 ? 30.035 30.585 22.488 1.00 39.95 24 LEU B O 1
ATOM 1068 N N . VAL B 1 10 ? 31.106 29.547 20.801 1.00 36.67 25 VAL B N 1
ATOM 1069 C CA . VAL B 1 10 ? 30.047 29.775 19.835 1.00 34.51 25 VAL B CA 1
ATOM 1070 C C . VAL B 1 10 ? 29.735 28.452 19.163 1.00 29.80 25 VAL B C 1
ATOM 1071 O O . VAL B 1 10 ? 30.637 27.782 18.691 1.00 32.99 25 VAL B O 1
ATOM 1075 N N . THR B 1 11 ? 28.464 28.065 19.146 1.00 31.26 26 THR B N 1
ATOM 1076 C CA . THR B 1 11 ? 28.048 26.839 18.468 1.00 32.18 26 THR B CA 1
ATOM 1077 C C . THR B 1 11 ? 27.791 27.077 16.978 1.00 34.25 26 THR B C 1
ATOM 1078 O O . THR B 1 11 ? 27.411 28.172 16.571 1.00 35.56 26 THR B O 1
ATOM 1082 N N . ALA B 1 12 ? 28.020 26.048 16.171 1.00 33.01 27 ALA B N 1
ATOM 1083 C CA . ALA B 1 12 ? 27.759 26.119 14.741 1.00 29.29 27 ALA B CA 1
ATOM 1084 C C . ALA B 1 12 ? 27.115 24.830 14.259 1.00 29.72 27 ALA B C 1
ATOM 1085 O O . ALA B 1 12 ? 27.597 23.743 14.549 1.00 33.02 27 ALA B O 1
ATOM 1087 N N . ALA B 1 13 ? 26.021 24.951 13.521 1.00 31.45 28 ALA B N 1
ATOM 1088 C CA . ALA B 1 13 ? 25.386 23.786 12.919 1.00 32.53 28 ALA B CA 1
ATOM 1089 C C . ALA B 1 13 ? 25.533 23.803 11.401 1.00 31.53 28 ALA B C 1
ATOM 1090 O O . ALA B 1 13 ? 25.415 24.848 10.759 1.00 28.14 28 ALA B O 1
ATOM 1092 N N . ALA B 1 14 ? 25.805 22.630 10.847 1.00 30.76 29 ALA B N 1
ATOM 1093 C CA . ALA B 1 14 ? 25.730 22.413 9.414 1.00 35.64 29 ALA B CA 1
ATOM 1094 C C . ALA B 1 14 ? 24.507 21.547 9.131 1.00 38.72 29 ALA B C 1
ATOM 1095 O O . ALA B 1 14 ? 24.574 20.321 9.218 1.00 39.09 29 ALA B O 1
ATOM 1097 N N . LEU B 1 15 ? 23.379 22.184 8.833 1.00 40.25 30 LEU B N 1
ATOM 1098 C CA . LEU B 1 15 ? 22.196 21.438 8.436 1.00 41.61 30 LEU B CA 1
ATOM 1099 C C . LEU B 1 15 ? 22.498 20.891 7.067 1.00 40.94 30 LEU B C 1
ATOM 1100 O O . LEU B 1 15 ? 22.988 21.614 6.205 1.00 41.48 30 LEU B O 1
ATOM 1105 N N . ILE B 1 16 ? 22.222 19.608 6.874 1.00 45.87 31 ILE B N 1
ATOM 1106 C CA . ILE B 1 16 ? 22.546 18.946 5.619 1.00 49.20 31 ILE B CA 1
ATOM 1107 C C . ILE B 1 16 ? 21.309 18.330 4.967 1.00 50.79 31 ILE B C 1
ATOM 1108 O O . ILE B 1 16 ? 20.589 17.549 5.588 1.00 54.26 31 ILE B O 1
ATOM 1113 N N . ASP B 1 17 ? 21.072 18.709 3.714 1.00 55.20 32 ASP B N 1
ATOM 1114 C CA . ASP B 1 17 ? 19.982 18.170 2.900 1.00 55.51 32 ASP B CA 1
ATOM 1115 C C . ASP B 1 17 ? 20.101 16.672 2.666 1.00 58.20 32 ASP B C 1
ATOM 1116 O O . ASP B 1 17 ? 21.201 16.119 2.676 1.00 58.30 32 ASP B O 1
ATOM 1121 N N . PRO B 1 18 ? 18.962 16.007 2.424 1.00 65.38 33 PRO B N 1
ATOM 1122 C CA . PRO B 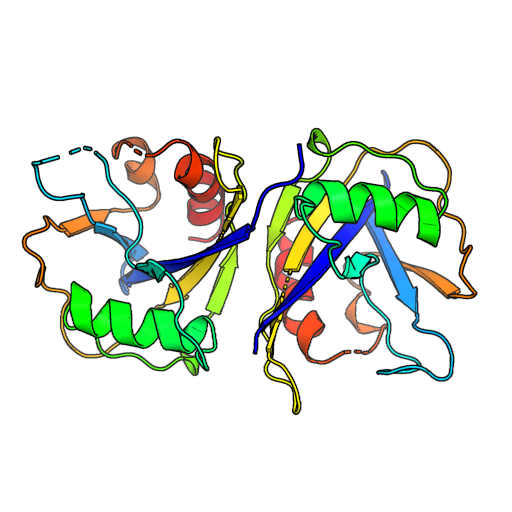1 18 ? 19.012 14.619 1.953 1.00 62.80 33 PRO B CA 1
ATOM 1123 C C . PRO B 1 18 ? 19.843 14.536 0.667 1.00 62.20 33 PRO B C 1
ATOM 1124 O O . PRO B 1 18 ? 20.323 13.463 0.296 1.00 60.00 33 PRO B O 1
ATOM 1128 N N . ASP B 1 19 ? 20.018 15.680 0.009 1.00 63.26 34 ASP B N 1
ATOM 1129 C CA . ASP B 1 19 ? 20.804 15.769 -1.216 1.00 60.79 34 ASP B CA 1
ATOM 1130 C C . ASP B 1 19 ? 22.267 16.099 -0.912 1.00 62.74 34 ASP B C 1
ATOM 1131 O O . ASP B 1 19 ? 23.141 15.964 -1.773 1.00 63.37 34 ASP B O 1
ATOM 1136 N N . GLY B 1 20 ? 22.530 16.540 0.316 1.00 60.28 35 GLY B N 1
ATOM 1137 C CA . GLY B 1 20 ? 23.884 16.851 0.742 1.00 52.73 35 GLY B CA 1
ATOM 1138 C C . GLY B 1 20 ? 24.270 18.317 0.639 1.00 52.00 35 GLY B C 1
ATOM 1139 O O . GLY B 1 20 ? 25.450 18.656 0.714 1.00 52.15 35 GLY B O 1
ATOM 1140 N N . ARG B 1 21 ? 23.281 19.187 0.458 1.00 53.11 36 ARG B N 1
ATOM 1141 C CA . ARG B 1 21 ? 23.509 20.629 0.493 1.00 49.79 36 ARG B CA 1
ATOM 1142 C C . ARG B 1 21 ? 23.582 21.112 1.939 1.00 48.20 36 ARG B C 1
ATOM 1143 O O . ARG B 1 21 ? 22.792 20.684 2.787 1.00 48.87 36 ARG B O 1
ATOM 1151 N N . VAL B 1 22 ? 24.530 21.996 2.227 1.00 42.88 37 VAL B N 1
ATOM 1152 C CA . VAL B 1 22 ? 24.671 22.507 3.584 1.00 42.20 37 VAL B CA 1
ATOM 1153 C C . VAL B 1 22 ? 24.088 23.911 3.692 1.00 38.95 37 VAL B C 1
ATOM 1154 O O . VAL B 1 22 ? 24.309 24.754 2.821 1.00 36.59 37 VAL B O 1
ATOM 1158 N N . LEU B 1 23 ? 23.335 24.152 4.761 1.00 35.16 38 LEU B N 1
ATOM 1159 C CA . LEU B 1 23 ? 22.747 25.467 4.992 1.00 34.34 38 LEU B CA 1
ATOM 1160 C C . LEU B 1 23 ? 23.775 26.497 5.470 1.00 34.44 38 LEU B C 1
ATOM 1161 O O . LEU B 1 23 ? 24.568 26.241 6.382 1.00 36.48 38 LEU B O 1
ATOM 1166 N N . LEU B 1 24 ? 23.752 27.660 4.833 1.00 31.73 39 LEU B N 1
ATOM 1167 C CA . LEU B 1 24 ? 24.618 28.772 5.175 1.00 33.05 39 LEU B CA 1
ATOM 1168 C C . LEU B 1 24 ? 23.785 30.033 5.355 1.00 35.14 39 LEU B C 1
ATOM 1169 O O . LEU B 1 24 ? 22.794 30.245 4.659 1.00 33.20 39 LEU B O 1
ATOM 1174 N N . ALA B 1 25 ? 24.196 30.875 6.289 1.00 34.95 40 ALA B N 1
ATOM 1175 C CA . ALA B 1 25 ? 23.464 32.100 6.561 1.00 36.95 40 ALA B CA 1
ATOM 1176 C C . ALA B 1 25 ? 24.375 33.304 6.406 1.00 34.35 40 ALA B C 1
ATOM 1177 O O . ALA B 1 25 ? 25.508 33.299 6.875 1.00 36.08 40 ALA B O 1
ATOM 1179 N N . GLN B 1 26 ? 23.879 34.331 5.732 1.00 37.23 41 GLN B N 1
ATOM 1180 C CA . GLN B 1 26 ? 24.643 35.559 5.569 1.00 41.85 41 GLN B CA 1
ATOM 1181 C C . GLN B 1 26 ? 24.229 36.576 6.620 1.00 46.35 41 GLN B C 1
ATOM 1182 O O . GLN B 1 26 ? 23.050 36.683 6.961 1.00 44.59 41 GLN B O 1
ATOM 1188 N N . ARG B 1 27 ? 25.201 37.318 7.138 1.00 50.92 42 ARG B N 1
ATOM 1189 C CA . ARG B 1 27 ? 24.904 38.353 8.121 1.00 57.80 42 ARG B CA 1
ATOM 1190 C C . ARG B 1 27 ? 24.198 39.536 7.465 1.00 59.71 42 ARG B C 1
ATOM 1191 O O . ARG B 1 27 ? 24.621 40.009 6.404 1.00 55.11 42 ARG B O 1
ATOM 1199 N N . PRO B 1 28 ? 23.117 40.015 8.101 1.00 59.18 43 PRO B N 1
ATOM 1200 C CA . PRO B 1 28 ? 22.328 41.147 7.605 1.00 57.92 43 PRO B CA 1
ATOM 1201 C C . PRO B 1 28 ? 23.178 42.406 7.501 1.00 56.91 43 PRO B C 1
ATOM 1202 O O . PRO B 1 28 ? 24.101 42.587 8.296 1.00 58.75 43 PRO B O 1
ATOM 1206 N N . PRO B 1 29 ? 22.872 43.267 6.521 1.00 56.08 44 PRO B N 1
ATOM 1207 C CA . PRO B 1 29 ? 23.588 44.530 6.303 1.00 56.02 44 PRO B CA 1
ATOM 1208 C C . PRO B 1 29 ? 23.605 45.419 7.554 1.00 53.37 44 PRO B C 1
ATOM 1209 O O . PRO B 1 29 ? 22.582 45.549 8.233 1.00 49.53 44 PRO B O 1
ATOM 1213 N N . GLY B 1 30 ? 24.760 46.017 7.842 1.00 45.92 45 GLY B N 1
ATOM 1214 C CA . GLY B 1 30 ? 24.933 46.857 9.013 1.00 45.98 45 GLY B CA 1
ATOM 1215 C C . GLY B 1 30 ? 25.800 46.237 10.094 1.00 45.38 45 GLY B C 1
ATOM 1216 O O . GLY B 1 30 ? 26.234 45.086 9.984 1.00 54.13 45 GLY B O 1
ATOM 1217 N N . LEU B 1 36 ? 29.223 38.433 4.254 1.00 45.02 51 LEU B N 1
ATOM 1218 C CA . LEU B 1 36 ? 29.934 37.210 4.617 1.00 41.11 51 LEU B CA 1
ATOM 1219 C C . LEU B 1 36 ? 28.992 36.134 5.145 1.00 39.06 51 LEU B C 1
ATOM 1220 O O . LEU B 1 36 ? 28.027 36.417 5.853 1.00 40.02 51 LEU B O 1
ATOM 1225 N N . TRP B 1 37 ? 29.280 34.893 4.775 1.00 39.58 52 TRP B N 1
ATOM 1226 C CA . TRP B 1 37 ? 28.438 33.766 5.131 1.00 35.05 52 TRP B CA 1
ATOM 1227 C C . TRP B 1 37 ? 29.051 33.027 6.296 1.00 36.78 52 TRP B C 1
ATOM 1228 O O . TRP B 1 37 ? 30.272 32.998 6.463 1.00 35.00 52 TRP B O 1
ATOM 1239 N N . GLU B 1 38 ? 28.186 32.428 7.102 1.00 37.22 53 GLU B N 1
ATOM 1240 C CA . GLU B 1 38 ? 28.619 31.607 8.218 1.00 38.18 53 GLU B CA 1
ATOM 1241 C C . GLU B 1 38 ? 27.595 30.531 8.537 1.00 31.47 53 GLU B C 1
ATOM 1242 O O . GLU B 1 38 ? 26.489 30.531 8.007 1.00 33.13 53 GLU B O 1
ATOM 1248 N N . PHE B 1 39 ? 27.974 29.599 9.394 1.00 29.53 54 PHE B N 1
ATOM 1249 C CA . PHE B 1 39 ? 27.047 28.568 9.805 1.00 31.77 54 PHE B CA 1
ATOM 1250 C C . PHE B 1 39 ? 26.109 29.166 10.836 1.00 30.61 54 PHE B C 1
ATOM 1251 O O . PHE B 1 39 ? 26.510 30.046 11.592 1.00 30.02 54 PHE B O 1
ATOM 1259 N N . PRO B 1 40 ? 24.839 28.737 10.827 1.00 30.32 55 PRO B N 1
ATOM 1260 C CA . PRO B 1 40 ? 23.887 29.118 11.882 1.00 34.25 55 PRO B CA 1
ATOM 1261 C C . PRO B 1 40 ? 24.361 28.640 13.262 1.00 34.17 55 PRO B C 1
ATOM 1262 O O . PRO B 1 40 ? 25.011 27.597 13.370 1.00 30.26 55 PRO B O 1
ATOM 1266 N N . GLY B 1 41 ? 24.044 29.409 14.297 1.00 31.82 56 GLY B N 1
ATOM 1267 C CA . GLY B 1 41 ? 24.477 29.109 15.648 1.00 34.22 56 GLY B CA 1
ATOM 1268 C C . GLY B 1 41 ? 24.690 30.405 16.410 1.00 38.60 56 GLY B C 1
ATOM 1269 O O . GLY B 1 41 ? 24.312 31.476 15.934 1.00 41.68 56 GLY B O 1
ATOM 1270 N N . GLY B 1 42 ? 25.294 30.325 17.589 1.00 35.35 57 GLY B N 1
ATOM 1271 C CA . GLY B 1 42 ? 25.571 31.529 18.354 1.00 37.59 57 GLY B CA 1
ATOM 1272 C C . GLY B 1 42 ? 26.239 31.270 19.688 1.00 36.42 57 GLY B C 1
ATOM 1273 O O . GLY B 1 42 ? 26.685 30.157 19.964 1.00 36.62 57 GLY B O 1
ATOM 1274 N N . LYS B 1 43 ? 26.301 32.308 20.516 1.00 40.64 58 LYS B N 1
ATOM 1275 C CA . LYS B 1 43 ? 26.873 32.207 21.862 1.00 42.92 58 LYS B CA 1
ATOM 1276 C C . LYS B 1 43 ? 26.103 31.228 22.758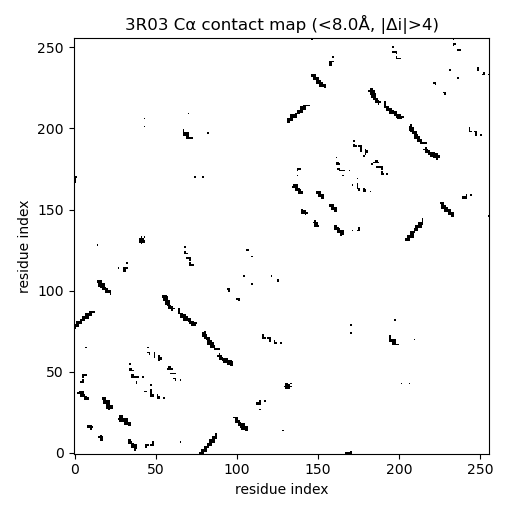 1.00 40.79 58 LYS B C 1
ATOM 1277 O O . LYS B 1 43 ? 24.928 30.949 22.523 1.00 41.38 58 LYS B O 1
ATOM 1283 N N . LEU B 1 44 ? 26.772 30.703 23.780 1.00 43.38 59 LEU B N 1
ATOM 1284 C CA . LEU B 1 44 ? 26.121 29.808 24.735 1.00 46.88 59 LEU B CA 1
ATOM 1285 C C . LEU B 1 44 ? 25.532 30.572 25.919 1.00 49.87 59 LEU B C 1
ATOM 1286 O O . LEU B 1 44 ? 25.900 31.719 26.174 1.00 45.45 59 LEU B O 1
ATOM 1291 N N . GLU B 1 45 ? 24.609 29.926 26.630 1.00 51.92 60 GLU B N 1
ATOM 1292 C CA . GLU B 1 45 ? 23.979 30.525 27.802 1.00 52.26 60 GLU B CA 1
ATOM 1293 C C . GLU B 1 45 ? 24.027 29.566 28.989 1.00 56.24 60 GLU B C 1
ATOM 1294 O O . GLU B 1 45 ? 24.000 28.339 28.813 1.00 52.83 60 GLU B O 1
ATOM 1300 N N . PRO B 1 46 ? 24.100 30.126 30.208 1.00 56.62 61 PRO B N 1
ATOM 1301 C CA . PRO B 1 46 ? 24.214 29.367 31.458 1.00 51.19 61 PRO B CA 1
ATOM 1302 C C . PRO B 1 46 ? 23.275 28.162 31.534 1.00 51.44 61 PRO B C 1
ATOM 1303 O O . PRO B 1 46 ? 22.089 28.263 31.227 1.00 54.37 61 PRO B O 1
ATOM 1307 N N . GLY B 1 47 ? 23.815 27.023 31.944 1.00 45.89 62 GLY B N 1
ATOM 1308 C CA . GLY B 1 47 ? 23.032 25.811 32.058 1.00 46.38 62 GLY B CA 1
ATOM 1309 C C . GLY B 1 47 ? 23.085 24.997 30.787 1.00 54.32 62 GLY B C 1
ATOM 1310 O O . GLY B 1 47 ? 23.061 23.765 30.828 1.00 54.75 62 GLY B O 1
ATOM 1311 N N . GLU B 1 48 ? 23.169 25.691 29.654 1.00 53.61 63 GLU B N 1
ATOM 1312 C CA . GLU B 1 48 ? 23.124 25.039 28.352 1.00 50.41 63 GLU B CA 1
ATOM 1313 C C . GLU B 1 48 ? 24.321 24.146 28.057 1.00 51.53 63 GLU B C 1
ATOM 1314 O O . GLU B 1 48 ? 25.471 24.566 28.175 1.00 51.32 63 GLU B O 1
ATOM 1320 N N . THR B 1 49 ? 24.034 22.911 27.668 1.00 48.06 64 THR B N 1
ATOM 1321 C CA . THR B 1 49 ? 24.991 22.121 26.926 1.00 46.44 64 THR B CA 1
ATOM 1322 C C . THR B 1 49 ? 25.124 22.853 25.584 1.00 48.29 64 THR B C 1
ATOM 1323 O O . THR B 1 49 ? 24.250 23.650 25.229 1.00 46.36 64 THR B O 1
ATOM 1327 N N . PRO B 1 50 ? 26.221 22.624 24.846 1.00 45.75 65 PRO B N 1
ATOM 1328 C CA . PRO B 1 50 ? 26.331 23.307 23.549 1.00 43.37 65 PRO B CA 1
ATOM 1329 C C . PRO B 1 50 ? 25.224 22.840 22.614 1.00 43.36 65 PRO B C 1
ATOM 1330 O O . PRO B 1 50 ? 24.697 23.631 21.829 1.00 39.20 65 PRO B O 1
ATOM 1334 N N . GLU B 1 51 ? 24.884 21.556 22.714 1.00 45.56 66 GLU B N 1
ATOM 1335 C CA . GLU B 1 51 ? 23.808 20.960 21.929 1.00 42.86 66 GLU B CA 1
ATOM 1336 C C . GLU B 1 51 ? 22.493 21.700 22.141 1.00 45.32 66 GLU B C 1
ATOM 1337 O O . GLU B 1 51 ? 21.728 21.904 21.197 1.00 48.06 66 GLU B O 1
ATOM 1343 N N . ALA B 1 52 ? 22.243 22.111 23.380 1.00 43.51 67 ALA B N 1
ATOM 1344 C CA . ALA B 1 52 ? 21.020 22.826 23.724 1.00 41.84 67 ALA B CA 1
ATOM 1345 C C . ALA B 1 52 ? 21.036 24.268 23.241 1.00 40.57 67 ALA B C 1
ATOM 1346 O O . ALA B 1 52 ? 20.011 24.787 22.815 1.00 48.41 67 ALA B O 1
ATOM 1348 N N . ALA B 1 53 ? 22.189 24.922 23.320 1.00 39.37 68 ALA B N 1
ATOM 1349 C CA . ALA B 1 53 ? 22.305 26.287 22.812 1.00 40.58 68 ALA B CA 1
ATOM 1350 C C . ALA B 1 53 ? 22.106 26.317 21.294 1.00 41.18 68 ALA B C 1
ATOM 1351 O O . ALA B 1 53 ? 21.561 27.273 20.751 1.00 39.83 68 ALA B O 1
ATOM 1353 N N . LEU B 1 54 ? 22.551 25.265 20.616 1.00 39.73 69 LEU B N 1
ATOM 1354 C CA . LEU B 1 54 ? 22.384 25.171 19.168 1.00 43.75 69 LEU B CA 1
ATOM 1355 C C . LEU B 1 54 ? 20.921 24.899 18.813 1.00 45.38 69 LEU B C 1
ATOM 1356 O O . LEU B 1 54 ? 20.392 25.469 17.860 1.00 43.21 69 LEU B O 1
ATOM 1361 N N . VAL B 1 55 ? 20.272 24.045 19.602 1.00 45.08 70 VAL B N 1
ATOM 1362 C CA . VAL B 1 55 ? 18.878 23.675 19.373 1.00 44.05 70 VAL B CA 1
ATOM 1363 C C . VAL B 1 55 ? 17.911 24.864 19.418 1.00 47.38 70 VAL B C 1
ATOM 1364 O O . VAL B 1 55 ? 16.940 24.908 18.655 1.00 47.69 70 VAL B O 1
ATOM 1368 N N . ARG B 1 56 ? 18.168 25.828 20.297 1.00 44.05 71 ARG B N 1
ATOM 1369 C CA . ARG B 1 56 ? 17.300 27.006 20.366 1.00 47.45 71 ARG B CA 1
ATOM 1370 C C . ARG B 1 56 ? 17.679 28.077 19.342 1.00 47.20 71 ARG B C 1
ATOM 1371 O O . ARG B 1 56 ? 16.822 28.808 18.844 1.00 46.59 71 ARG B O 1
ATOM 1379 N N . GLU B 1 57 ? 18.966 28.180 19.035 1.00 47.70 72 GLU B N 1
ATOM 1380 C CA . GLU B 1 57 ? 19.409 29.107 18.002 1.00 47.42 72 GLU B CA 1
ATOM 1381 C C . GLU B 1 57 ? 18.910 28.667 16.628 1.00 42.10 72 GLU B C 1
ATOM 1382 O O . GLU B 1 57 ? 18.628 29.499 15.769 1.00 43.36 72 GLU B O 1
ATOM 1388 N N . LEU B 1 58 ? 18.793 27.361 16.429 1.00 37.15 73 LEU B N 1
ATOM 1389 C CA . LEU B 1 58 ? 18.274 26.834 15.173 1.00 44.24 73 LEU B CA 1
ATOM 1390 C C . LEU B 1 58 ? 16.783 27.133 15.044 1.00 48.74 73 LEU B C 1
ATOM 1391 O O . LEU B 1 58 ? 16.287 27.406 13.951 1.00 50.43 73 LEU B O 1
ATOM 1396 N N . ALA B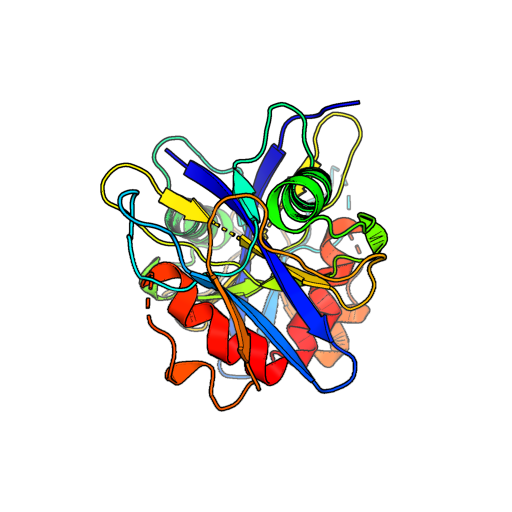 1 59 ? 16.076 27.088 16.168 1.00 47.15 74 ALA B N 1
ATOM 1397 C CA . ALA B 1 59 ? 14.663 27.436 16.205 1.00 48.65 74 ALA B CA 1
ATOM 1398 C C . ALA B 1 59 ? 14.478 28.946 16.102 1.00 48.55 74 ALA B C 1
ATOM 1399 O O . ALA B 1 59 ? 13.643 29.430 15.342 1.00 48.45 74 ALA B O 1
ATOM 1401 N N . GLU B 1 60 ? 15.262 29.690 16.874 1.00 47.59 75 GLU B N 1
ATOM 1402 C CA . GLU B 1 60 ? 15.173 31.143 16.862 1.00 47.39 75 GLU B CA 1
ATOM 1403 C C . GLU B 1 60 ? 15.508 31.709 15.487 1.00 51.27 75 GLU B C 1
ATOM 1404 O O . GLU B 1 60 ? 14.792 32.561 14.965 1.00 55.80 75 GLU B O 1
ATOM 1410 N N . GLU B 1 61 ? 16.595 31.221 14.901 1.00 49.98 76 GLU B N 1
ATOM 1411 C CA . GLU B 1 61 ? 17.136 31.808 13.684 1.00 48.83 76 GLU B CA 1
ATOM 1412 C C . GLU B 1 61 ? 16.484 31.289 12.410 1.00 49.35 76 GLU B C 1
ATOM 1413 O O . GLU B 1 61 ? 16.355 32.023 11.435 1.00 51.17 76 GLU B O 1
ATOM 1419 N N . LEU B 1 62 ? 16.078 30.025 12.416 1.00 49.02 77 LEU B N 1
ATOM 1420 C CA . LEU B 1 62 ? 15.635 29.385 11.184 1.00 49.35 77 LEU B CA 1
ATOM 1421 C C . LEU B 1 62 ? 14.230 28.803 11.263 1.00 49.50 77 LEU B C 1
ATOM 1422 O O . LEU B 1 62 ? 13.642 28.455 10.245 1.00 49.68 77 LEU B O 1
ATOM 1427 N N . GLY B 1 63 ? 13.693 28.704 12.473 1.00 53.81 78 GLY B N 1
ATOM 1428 C CA . GLY B 1 63 ? 12.400 28.079 12.675 1.00 51.59 78 GLY B CA 1
ATOM 1429 C C . GLY B 1 63 ? 12.578 26.578 12.672 1.00 54.12 78 GLY B C 1
ATOM 1430 O O . GLY B 1 63 ? 11.613 25.820 12.705 1.00 61.85 78 GLY B O 1
ATOM 1431 N N . VAL B 1 64 ? 13.835 26.149 12.635 1.00 54.82 79 VAL B N 1
ATOM 1432 C CA . VAL B 1 64 ? 14.166 24.730 12.608 1.00 52.19 79 VAL B CA 1
ATOM 1433 C C . VAL B 1 64 ? 13.969 24.087 13.974 1.00 56.19 79 VAL B C 1
ATOM 1434 O O . VAL B 1 64 ? 14.266 24.683 15.012 1.00 57.16 79 VAL B O 1
ATOM 1438 N N . ASP B 1 65 ? 13.459 22.864 13.964 1.00 58.25 80 ASP B N 1
ATOM 1439 C CA . ASP B 1 65 ? 13.132 22.161 15.193 1.00 57.49 80 ASP B CA 1
ATOM 1440 C C . ASP B 1 65 ? 13.837 20.806 15.215 1.00 59.12 80 ASP B C 1
ATOM 1441 O O . ASP B 1 65 ? 13.479 19.904 14.454 1.00 59.99 80 ASP B O 1
ATOM 1446 N N . THR B 1 66 ? 14.844 20.668 16.077 1.00 54.50 81 THR B N 1
ATOM 1447 C CA . THR B 1 66 ? 15.635 19.435 16.138 1.00 52.83 81 THR B CA 1
ATOM 1448 C C . THR B 1 66 ? 15.980 19.023 17.581 1.00 53.50 81 THR B C 1
ATOM 1449 O O . THR B 1 66 ? 15.738 19.774 18.528 1.00 48.61 81 THR B O 1
ATOM 1453 N N . ARG B 1 67 ? 16.532 17.822 17.739 1.00 53.96 82 ARG B N 1
ATOM 1454 C CA . ARG B 1 67 ? 16.917 17.324 19.059 1.00 58.13 82 ARG B CA 1
ATOM 1455 C C . ARG B 1 67 ? 18.435 17.292 19.256 1.00 53.76 82 ARG B C 1
ATOM 1456 O O . ARG B 1 67 ? 19.176 16.852 18.379 1.00 48.58 82 ARG B O 1
ATOM 1464 N N . ALA B 1 68 ? 18.885 17.735 20.425 1.00 51.55 83 ALA B N 1
ATOM 1465 C CA . ALA B 1 68 ? 20.293 17.648 20.796 1.00 51.17 83 ALA B CA 1
ATOM 1466 C C . ALA B 1 68 ? 20.920 16.315 20.382 1.00 53.53 83 ALA B C 1
ATOM 1467 O O . ALA B 1 68 ? 22.126 16.229 20.150 1.00 54.09 83 ALA B O 1
ATOM 1469 N N . SER B 1 69 ? 20.094 15.279 20.291 1.00 55.41 84 SER B N 1
ATOM 1470 C CA . SER B 1 69 ? 20.565 13.945 19.939 1.00 54.83 84 SER B CA 1
ATOM 1471 C C . SER B 1 69 ? 20.750 13.773 18.433 1.00 56.66 84 SER B C 1
ATOM 1472 O O . SER B 1 69 ? 21.371 12.804 17.987 1.00 53.80 84 SER B O 1
ATOM 1475 N N . CYS B 1 70 ? 20.204 14.713 17.661 1.00 53.11 85 CYS B N 1
ATOM 1476 C CA . CYS B 1 70 ? 20.362 14.723 16.205 1.00 53.09 85 CYS B CA 1
ATOM 1477 C C . CYS B 1 70 ? 21.606 15.507 15.802 1.00 53.10 85 CYS B C 1
ATOM 1478 O O . CYS B 1 70 ? 21.944 15.606 14.619 1.00 48.36 85 CYS B O 1
ATOM 1481 N N . LEU B 1 71 ? 22.280 16.065 16.802 1.00 50.24 86 LEU B N 1
ATOM 1482 C CA . LEU B 1 71 ? 23.466 16.874 16.582 1.00 47.01 86 LEU B CA 1
ATOM 1483 C C . LEU B 1 71 ? 24.721 16.042 16.779 1.00 43.22 86 LEU B C 1
ATOM 1484 O O . LEU B 1 71 ? 25.011 15.604 17.888 1.00 43.07 86 LEU B O 1
ATOM 1489 N N . ALA B 1 72 ? 25.456 15.819 15.694 1.00 40.96 87 ALA B N 1
ATOM 1490 C CA . ALA B 1 72 ? 26.660 14.992 15.740 1.00 42.99 87 ALA B CA 1
ATOM 1491 C C . ALA B 1 72 ? 27.935 15.824 15.558 1.00 43.15 87 ALA B C 1
ATOM 1492 O O . ALA B 1 72 ? 28.150 16.404 14.494 1.00 44.19 87 ALA B O 1
ATOM 1494 N N . PRO B 1 73 ? 28.780 15.890 16.603 1.00 44.38 88 PRO B N 1
ATOM 1495 C CA . PRO B 1 73 ? 30.028 16.659 16.546 1.00 40.18 88 PRO B CA 1
ATOM 1496 C C . PRO B 1 73 ? 30.830 16.329 15.300 1.00 40.07 88 PRO B C 1
ATOM 1497 O O . PRO B 1 73 ? 31.002 15.158 14.977 1.00 43.96 88 PRO B O 1
ATOM 1501 N N . LEU B 1 74 ? 31.311 17.359 14.613 1.00 36.83 89 LEU B N 1
ATOM 1502 C CA . LEU B 1 74 ? 32.003 17.174 13.350 1.00 38.77 89 LEU B CA 1
ATOM 1503 C C . LEU B 1 74 ? 33.429 17.686 13.478 1.00 38.33 89 LEU B C 1
ATOM 1504 O O . LEU B 1 74 ? 34.390 16.922 13.385 1.00 44.59 89 LEU B O 1
ATOM 1509 N N . ALA B 1 75 ? 33.560 18.988 13.695 1.00 35.10 90 ALA B N 1
ATOM 1510 C CA . ALA B 1 75 ? 34.867 19.611 13.845 1.00 32.18 90 ALA B CA 1
ATOM 1511 C C . ALA B 1 75 ? 34.735 20.897 14.647 1.00 29.89 90 ALA B C 1
ATOM 1512 O O . ALA B 1 75 ? 33.657 21.230 15.139 1.00 28.44 90 ALA B O 1
ATOM 1514 N N . PHE B 1 76 ? 35.833 21.626 14.775 1.00 27.89 91 PHE B N 1
ATOM 1515 C CA . PHE B 1 76 ? 35.792 22.886 15.496 1.00 28.58 91 PHE B CA 1
ATOM 1516 C C . PHE B 1 76 ? 36.757 23.911 14.894 1.00 26.29 91 PHE B C 1
ATOM 1517 O O . PHE B 1 76 ? 37.748 23.562 14.252 1.00 24.17 91 PHE B O 1
ATOM 1525 N N . ALA B 1 77 ? 36.440 25.183 15.105 1.00 27.09 92 ALA B N 1
ATOM 1526 C CA . ALA B 1 77 ? 37.330 26.276 14.756 1.00 25.62 92 ALA B CA 1
ATOM 1527 C C . ALA B 1 77 ? 37.875 26.916 16.040 1.00 25.36 92 ALA B C 1
ATOM 1528 O O . ALA B 1 77 ? 37.169 27.063 17.034 1.00 23.67 92 ALA B O 1
ATOM 1530 N N . SER B 1 78 ? 39.144 27.283 16.002 1.00 23.00 93 SER B N 1
ATOM 1531 C CA . SER B 1 78 ? 39.801 27.900 17.128 1.00 25.57 93 SER B CA 1
ATOM 1532 C C . SER B 1 78 ? 40.640 29.051 16.592 1.00 25.52 93 SER B C 1
ATOM 1533 O O . SER B 1 78 ? 41.507 28.854 15.743 1.00 25.40 93 SER B O 1
ATOM 1536 N N . HIS B 1 79 ? 40.374 30.255 17.076 1.00 24.58 94 HIS B N 1
ATOM 1537 C CA . HIS B 1 79 ? 41.029 31.429 16.525 1.00 26.49 94 HIS B CA 1
ATOM 1538 C C . HIS B 1 79 ? 41.091 32.559 17.541 1.00 26.37 94 HIS B C 1
ATOM 1539 O O . HIS B 1 79 ? 40.112 32.843 18.229 1.00 24.18 94 HIS B O 1
ATOM 1546 N N . SER B 1 80 ? 42.248 33.208 17.605 1.00 25.75 95 SER B N 1
ATOM 1547 C CA . SER B 1 80 ? 42.473 34.323 18.520 1.00 31.15 95 SER B CA 1
ATOM 1548 C C . SER B 1 80 ? 42.134 35.679 17.920 1.00 33.58 95 SER B C 1
ATOM 1549 O O . SER B 1 80 ? 42.682 36.065 16.891 1.00 37.43 95 SER B O 1
ATOM 1552 N N . TYR B 1 81 ? 41.234 36.401 18.576 1.00 34.12 96 TYR B N 1
ATOM 1553 C CA . TYR B 1 81 ? 41.047 37.818 18.286 1.00 36.45 96 TYR B CA 1
ATOM 1554 C C . TYR B 1 81 ? 41.788 38.667 19.334 1.00 39.69 96 TYR B C 1
ATOM 1555 O O . TYR B 1 81 ? 42.733 38.192 19.978 1.00 36.81 96 TYR B O 1
ATOM 1564 N N . ASP B 1 82 ? 41.375 39.918 19.502 1.00 38.35 97 ASP B N 1
ATOM 1565 C CA . ASP B 1 82 ? 42.103 40.828 20.386 1.00 40.07 97 ASP B CA 1
ATOM 1566 C C . ASP B 1 82 ? 41.623 40.791 21.829 1.00 38.48 97 ASP B C 1
ATOM 1567 O O . ASP B 1 82 ? 42.415 40.985 22.754 1.00 38.38 97 ASP B O 1
ATOM 1572 N N . THR B 1 83 ? 40.330 40.547 22.017 1.00 33.70 98 THR B N 1
ATOM 1573 C CA . THR B 1 83 ? 39.738 40.581 23.348 1.00 34.46 98 THR B CA 1
ATOM 1574 C C . THR B 1 83 ? 39.232 39.208 23.787 1.00 35.05 98 THR B C 1
ATOM 1575 O O . THR B 1 83 ? 38.738 39.045 24.909 1.00 29.91 98 THR B O 1
ATOM 1579 N N . PHE B 1 84 ? 39.342 38.227 22.898 1.00 33.89 99 PHE B N 1
ATOM 1580 C CA . PHE B 1 84 ? 38.883 36.883 23.212 1.00 32.62 99 PHE B CA 1
ATOM 1581 C C . PHE B 1 84 ? 39.364 35.857 22.190 1.00 32.10 99 PHE B C 1
ATOM 1582 O O . PHE B 1 84 ? 39.586 36.176 21.022 1.00 32.75 99 PHE B O 1
ATOM 1590 N N . HIS B 1 85 ? 39.518 34.619 22.636 1.00 27.14 100 HIS B N 1
ATOM 1591 C CA . HIS B 1 85 ? 39.827 33.536 21.726 1.00 27.83 100 HIS B CA 1
ATOM 1592 C C . HIS B 1 85 ? 38.548 32.784 21.457 1.00 29.10 100 HIS B C 1
ATOM 1593 O O . HIS B 1 85 ? 37.821 32.426 22.387 1.00 28.20 100 HIS B O 1
ATOM 1600 N N . LEU B 1 86 ? 38.282 32.547 20.177 1.00 27.19 101 LEU B N 1
ATOM 1601 C CA . LEU B 1 86 ? 37.057 31.903 19.751 1.00 27.17 101 LEU B CA 1
ATOM 1602 C C . LEU B 1 86 ? 37.240 30.399 19.684 1.00 27.25 101 LEU B C 1
ATOM 1603 O O . LEU B 1 86 ? 38.180 29.910 19.063 1.00 28.22 101 LEU B O 1
ATOM 1608 N N . LEU B 1 87 ? 36.341 29.676 20.340 1.00 25.51 102 LEU B N 1
ATOM 1609 C CA . LEU B 1 87 ? 36.270 28.234 20.202 1.00 24.67 102 LEU B CA 1
ATOM 1610 C C . LEU B 1 87 ? 34.867 27.887 19.726 1.00 28.61 102 LEU B C 1
ATOM 1611 O O . LEU B 1 87 ? 33.874 28.175 20.405 1.00 28.02 102 LEU B O 1
ATOM 1624 N N . PRO B 1 89 ? 32.646 24.839 18.146 1.00 29.62 104 PRO B N 1
ATOM 1625 C CA . PRO B 1 89 ? 32.292 23.467 17.760 1.00 31.61 104 PRO B CA 1
ATOM 1626 C C . PRO B 1 89 ? 31.235 23.455 16.655 1.00 30.92 104 PRO B C 1
ATOM 1627 O O . PRO B 1 89 ? 30.227 24.160 16.753 1.00 31.51 104 PRO B O 1
ATOM 1631 N N . LEU B 1 90 ? 31.471 22.653 15.624 1.00 30.21 105 LEU B N 1
ATOM 1632 C CA . LEU B 1 90 ? 30.553 22.529 14.506 1.00 29.30 105 LEU B CA 1
ATOM 1633 C C . LEU B 1 90 ? 29.869 21.170 14.539 1.00 31.46 105 LEU B C 1
ATOM 1634 O O . LEU B 1 90 ? 30.531 20.130 14.539 1.00 31.91 105 LEU B O 1
ATOM 1639 N N . TYR B 1 91 ? 28.539 21.194 14.584 1.00 34.61 106 TYR B N 1
ATOM 1640 C CA . TYR B 1 91 ? 27.721 19.982 14.641 1.00 36.55 106 TYR B CA 1
ATOM 1641 C C . TYR B 1 91 ? 27.069 19.733 13.292 1.00 36.65 106 TYR B C 1
ATOM 1642 O O . TYR B 1 91 ? 26.619 20.671 12.631 1.00 40.12 106 TYR B O 1
ATOM 1651 N N . ALA B 1 92 ? 27.020 18.472 12.882 1.00 37.59 107 ALA B N 1
ATOM 1652 C CA . ALA B 1 92 ? 26.314 18.099 11.659 1.00 39.35 107 ALA B CA 1
ATOM 1653 C C . ALA B 1 92 ? 24.910 17.605 11.998 1.00 40.17 107 ALA B C 1
ATOM 1654 O O . ALA B 1 92 ? 24.732 16.770 12.886 1.00 43.57 107 ALA B O 1
ATOM 1656 N N . CYS B 1 93 ? 23.918 18.125 11.287 1.00 40.24 108 CYS B N 1
ATOM 1657 C CA . CYS B 1 93 ? 22.521 17.796 11.555 1.00 44.04 108 CYS B CA 1
ATOM 1658 C C . CYS B 1 93 ? 21.754 17.416 10.278 1.00 47.43 108 CYS B C 1
ATOM 1659 O O . CYS B 1 93 ? 21.531 18.254 9.403 1.00 48.34 108 CYS B O 1
ATOM 1662 N N . ARG B 1 94 ? 21.349 16.152 10.176 1.00 50.05 109 ARG B N 1
ATOM 1663 C CA . ARG B 1 94 ? 20.643 15.665 8.987 1.00 56.45 109 ARG B CA 1
ATOM 1664 C C . ARG B 1 94 ? 19.125 15.525 9.176 1.00 57.22 109 ARG B C 1
ATOM 1665 O O . ARG B 1 94 ? 18.387 15.337 8.208 1.00 56.47 109 ARG B O 1
ATOM 1673 N N . SER B 1 95 ? 18.666 15.628 10.418 1.00 56.81 110 SER B N 1
ATOM 1674 C CA . SER B 1 95 ? 17.251 15.475 10.724 1.00 54.12 110 SER B CA 1
ATOM 1675 C C . SER B 1 95 ? 16.721 16.617 11.584 1.00 55.59 110 SER B C 1
ATOM 1676 O O . SER B 1 95 ? 17.205 16.842 12.693 1.00 56.35 110 SER B O 1
ATOM 1679 N N . TRP B 1 96 ? 15.720 17.323 11.062 1.00 55.57 111 TRP B N 1
ATOM 1680 C CA . TRP B 1 96 ? 15.014 18.372 11.799 1.00 55.61 111 TRP B CA 1
ATOM 1681 C C . TRP B 1 96 ? 13.603 18.533 11.229 1.00 60.71 111 TRP B C 1
ATOM 1682 O O . TRP B 1 96 ? 13.339 18.148 10.086 1.00 60.21 111 TRP B O 1
ATOM 1693 N N . ARG B 1 97 ? 12.699 19.110 12.013 1.00 57.56 112 ARG B N 1
ATOM 1694 C CA . ARG B 1 97 ? 11.343 19.354 11.536 1.00 60.43 112 ARG B CA 1
ATOM 1695 C C . ARG B 1 97 ? 11.148 20.813 11.132 1.00 59.83 112 ARG B C 1
ATOM 1696 O O . ARG B 1 97 ? 11.800 21.706 11.673 1.00 57.84 112 ARG B O 1
ATOM 1704 N N . GLY B 1 98 ? 10.251 21.050 10.176 1.00 61.22 113 GLY B N 1
ATOM 1705 C CA . GLY B 1 98 ? 10.023 22.388 9.652 1.00 59.19 113 GLY B CA 1
ATOM 1706 C C . GLY B 1 98 ? 11.063 22.749 8.606 1.00 60.64 113 GLY B C 1
ATOM 1707 O O . GLY B 1 98 ? 12.138 22.155 8.566 1.00 60.07 113 GLY B O 1
ATOM 1708 N N . ARG B 1 99 ? 10.755 23.713 7.746 1.00 58.46 114 ARG B N 1
ATOM 1709 C CA . ARG B 1 99 ? 11.727 24.142 6.751 1.00 61.29 114 ARG B CA 1
ATOM 1710 C C . ARG B 1 99 ? 12.397 25.450 7.165 1.00 54.12 114 ARG B C 1
ATOM 1711 O O . ARG B 1 99 ? 11.756 26.339 7.721 1.00 53.36 114 ARG B O 1
ATOM 1719 N N . ALA B 1 100 ? 13.691 25.556 6.879 1.00 54.94 115 ALA B N 1
ATOM 1720 C CA . ALA B 1 100 ? 14.494 26.692 7.326 1.00 51.83 115 ALA B CA 1
ATOM 1721 C C . ALA B 1 100 ? 14.090 28.015 6.680 1.00 51.99 115 ALA B C 1
ATOM 1722 O O . ALA B 1 100 ? 14.158 28.181 5.461 1.00 48.20 115 ALA B O 1
ATOM 1724 N N . THR B 1 101 ? 13.683 28.959 7.520 1.00 49.78 116 THR B N 1
ATOM 1725 C CA . THR B 1 101 ? 13.268 30.275 7.071 1.00 47.87 116 THR B CA 1
ATOM 1726 C C . THR B 1 101 ? 14.107 31.314 7.795 1.00 48.72 116 THR B C 1
ATOM 1727 O O . THR B 1 101 ? 14.441 31.132 8.962 1.00 50.72 116 THR B O 1
ATOM 1731 N N . ALA B 1 102 ? 14.452 32.398 7.108 1.00 48.63 117 ALA B N 1
ATOM 1732 C CA . ALA B 1 102 ? 15.234 33.464 7.725 1.00 50.89 117 ALA B CA 1
ATOM 1733 C C . ALA B 1 102 ? 14.363 34.335 8.622 1.00 55.91 117 ALA B C 1
ATOM 1734 O O . ALA B 1 102 ? 13.769 35.312 8.166 1.00 57.11 117 ALA B O 1
ATOM 1736 N N . ARG B 1 103 ? 14.300 33.973 9.900 1.00 56.64 118 ARG B N 1
ATOM 1737 C CA . ARG B 1 103 ? 13.497 34.693 10.883 1.00 55.69 118 ARG B CA 1
ATOM 1738 C C . ARG B 1 103 ? 14.122 36.031 11.275 1.00 57.44 118 ARG B C 1
ATOM 1739 O O . ARG B 1 103 ? 13.414 36.982 11.605 1.00 59.31 118 ARG B O 1
ATOM 1747 N N . GLU B 1 104 ? 15.450 36.101 11.245 1.00 58.82 119 GLU B N 1
ATOM 1748 C CA . GLU B 1 104 ? 16.157 37.294 11.709 1.00 62.65 119 GLU B CA 1
ATOM 1749 C C . GLU B 1 104 ? 16.691 38.167 10.561 1.00 59.71 119 GLU B C 1
ATOM 1750 O O . GLU B 1 104 ? 17.789 38.730 10.641 1.00 56.01 119 GLU B O 1
ATOM 1756 N N . GLY B 1 105 ? 15.897 38.272 9.498 1.00 57.42 120 GLY B N 1
ATOM 1757 C CA . GLY B 1 105 ? 16.205 39.146 8.380 1.00 60.04 120 GLY B CA 1
ATOM 1758 C C 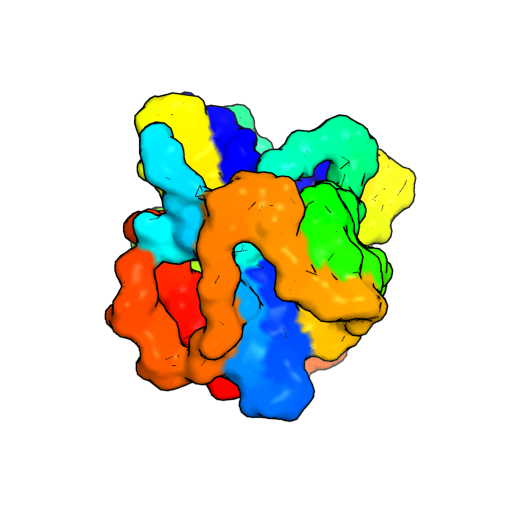. GLY B 1 105 ? 17.435 38.806 7.555 1.00 60.34 120 GLY B C 1
ATOM 1759 O O . GLY B 1 105 ? 17.858 39.604 6.719 1.00 59.06 120 GLY B O 1
ATOM 1760 N N . GLN B 1 106 ? 18.014 37.631 7.782 1.00 57.89 121 GLN B N 1
ATOM 1761 C CA . GLN B 1 106 ? 19.185 37.220 7.017 1.00 55.80 121 GLN B CA 1
ATOM 1762 C C . GLN B 1 106 ? 18.775 36.591 5.686 1.00 52.76 121 GLN B C 1
ATOM 1763 O O . GLN B 1 106 ? 17.596 36.340 5.441 1.00 53.09 121 GLN B O 1
ATOM 1769 N N . THR B 1 107 ? 19.757 36.357 4.823 1.00 48.42 122 THR B N 1
ATOM 1770 C CA . THR B 1 107 ? 19.529 35.621 3.590 1.00 42.41 122 THR B CA 1
ATOM 1771 C C . THR B 1 107 ? 20.155 34.238 3.720 1.00 41.61 122 THR B C 1
ATOM 1772 O O . THR B 1 107 ? 21.288 34.101 4.190 1.00 41.94 122 THR B O 1
ATOM 1776 N N . LEU B 1 108 ? 19.412 33.216 3.314 1.00 35.60 123 LEU B N 1
ATOM 1777 C CA . LEU B 1 108 ? 19.883 31.843 3.411 1.00 38.01 123 LEU B CA 1
ATOM 1778 C C . LEU B 1 108 ? 20.443 31.321 2.095 1.00 36.89 123 LEU B C 1
ATOM 1779 O O . LEU B 1 108 ? 20.359 31.981 1.066 1.00 39.92 123 LEU B O 1
ATOM 1784 N N . ALA B 1 109 ? 21.006 30.120 2.138 1.00 39.50 124 ALA B N 1
ATOM 1785 C CA . ALA B 1 109 ? 21.537 29.477 0.942 1.00 39.97 124 ALA B CA 1
ATOM 1786 C C . ALA B 1 109 ? 21.938 28.036 1.223 1.00 39.48 124 ALA B C 1
ATOM 1787 O O . ALA B 1 109 ? 22.728 27.759 2.119 1.00 35.88 124 ALA B O 1
ATOM 1789 N N . TRP B 1 110 ? 21.374 27.121 0.449 1.00 44.54 125 TRP B N 1
ATOM 1790 C CA . TRP B 1 110 ? 21.775 25.729 0.492 1.00 40.57 125 TRP B CA 1
ATOM 1791 C C . TRP B 1 110 ? 22.831 25.508 -0.581 1.00 42.74 125 TRP B C 1
ATOM 1792 O O . TRP B 1 110 ? 22.534 25.596 -1.772 1.00 48.19 125 TRP B O 1
ATOM 1803 N N . VAL B 1 111 ? 24.063 25.233 -0.162 1.00 40.10 126 VAL B N 1
ATOM 1804 C CA . VAL B 1 111 ? 25.168 25.095 -1.104 1.00 41.65 126 VAL B CA 1
ATOM 1805 C C . VAL B 1 111 ? 25.848 23.715 -1.076 1.00 45.10 126 VAL B C 1
ATOM 1806 O O . VAL B 1 111 ? 26.069 23.134 -0.014 1.00 44.48 126 VAL B O 1
ATOM 1810 N N . ARG B 1 112 ? 26.151 23.193 -2.263 1.00 48.67 127 ARG B N 1
ATOM 1811 C CA . ARG B 1 112 ? 26.789 21.888 -2.404 1.00 49.39 127 ARG B CA 1
ATOM 1812 C C . ARG B 1 112 ? 28.246 21.966 -1.989 1.00 44.42 127 ARG B C 1
ATOM 1813 O O . ARG B 1 112 ? 28.918 22.963 -2.246 1.00 42.65 127 ARG B O 1
ATOM 1821 N N . ALA B 1 113 ? 28.727 20.899 -1.359 1.00 45.70 128 ALA B N 1
ATOM 1822 C CA . ALA B 1 113 ? 30.079 20.854 -0.809 1.00 43.67 128 ALA B CA 1
ATOM 1823 C C . ALA B 1 113 ? 31.113 21.551 -1.691 1.00 45.93 128 ALA B C 1
ATOM 1824 O O . ALA B 1 113 ? 31.997 22.257 -1.197 1.00 46.63 128 ALA B O 1
ATOM 1826 N N . GLU B 1 114 ? 30.994 21.356 -2.998 1.00 49.99 129 GLU B N 1
ATOM 1827 C CA . GLU B 1 114 ? 32.010 21.823 -3.935 1.00 49.35 129 GLU B CA 1
ATOM 1828 C C . GLU B 1 114 ? 31.963 23.330 -4.185 1.00 48.66 129 GLU B C 1
ATOM 1829 O O . GLU B 1 114 ? 32.980 23.933 -4.518 1.00 48.36 129 GLU B O 1
ATOM 1835 N N . ARG B 1 115 ? 30.793 23.939 -4.020 1.00 48.56 130 ARG B N 1
ATOM 1836 C CA . ARG B 1 115 ? 30.642 25.367 -4.312 1.00 50.88 130 ARG B CA 1
ATOM 1837 C C . ARG B 1 115 ? 30.932 26.241 -3.097 1.00 46.29 130 ARG B C 1
ATOM 1838 O O . ARG B 1 115 ? 30.872 27.467 -3.175 1.00 44.10 130 ARG B O 1
ATOM 1846 N N . LEU B 1 116 ? 31.270 25.589 -1.990 1.00 44.30 131 LEU B N 1
ATOM 1847 C CA . LEU B 1 116 ? 31.518 26.254 -0.715 1.00 43.45 131 LEU B CA 1
ATOM 1848 C C . LEU B 1 116 ? 32.500 27.411 -0.798 1.00 45.93 131 LEU B C 1
ATOM 1849 O O . LEU B 1 116 ? 32.343 28.428 -0.113 1.00 44.68 131 LEU B O 1
ATOM 1854 N N . ARG B 1 117 ? 33.514 27.257 -1.636 1.00 46.28 132 ARG B N 1
ATOM 1855 C CA . ARG B 1 117 ? 34.550 28.270 -1.738 1.00 46.22 132 ARG B CA 1
ATOM 1856 C C . ARG B 1 117 ? 34.081 29.456 -2.583 1.00 46.14 132 ARG B C 1
ATOM 1857 O O . ARG B 1 117 ? 34.804 30.437 -2.760 1.00 49.19 132 ARG B O 1
ATOM 1865 N N . GLU B 1 118 ? 32.853 29.368 -3.084 1.00 45.88 133 GLU B N 1
ATOM 1866 C CA . GLU B 1 118 ? 32.219 30.502 -3.746 1.00 43.07 133 GLU B CA 1
ATOM 1867 C C . GLU B 1 118 ? 31.597 31.428 -2.714 1.00 44.49 133 GLU B C 1
ATOM 1868 O O . GLU B 1 118 ? 31.188 32.542 -3.032 1.00 45.56 133 GLU B O 1
ATOM 1874 N N . TYR B 1 119 ? 31.509 30.956 -1.476 1.00 45.30 134 TYR B N 1
ATOM 1875 C CA . TYR B 1 119 ? 30.922 31.757 -0.407 1.00 42.61 134 TYR B CA 1
ATOM 1876 C C . TYR B 1 119 ? 31.976 32.357 0.514 1.00 40.74 134 TYR B C 1
ATOM 1877 O O . TYR B 1 119 ? 32.609 31.652 1.298 1.00 42.32 134 TYR B O 1
ATOM 1886 N N . PRO B 1 120 ? 32.170 33.674 0.404 1.00 36.83 135 PRO B N 1
ATOM 1887 C CA . PRO B 1 120 ? 33.075 34.409 1.290 1.00 36.35 135 PRO B CA 1
ATOM 1888 C C . PRO B 1 120 ? 32.660 34.205 2.742 1.00 36.80 135 PRO B C 1
ATOM 1889 O O . PRO B 1 120 ? 31.505 34.471 3.093 1.00 35.27 135 PRO B O 1
ATOM 1901 N N . PRO B 1 122 ? 33.908 34.553 7.124 1.00 37.37 137 PRO B N 1
ATOM 1902 C CA . PRO B 1 122 ? 34.873 35.114 8.072 1.00 36.35 137 PRO B CA 1
ATOM 1903 C C . PRO B 1 122 ? 36.088 34.195 8.145 1.00 35.62 137 PRO B C 1
ATOM 1904 O O . PRO B 1 122 ? 35.935 32.980 8.102 1.00 35.35 137 PRO B O 1
ATOM 1908 N N . PRO B 1 123 ? 37.289 34.773 8.241 1.00 38.46 138 PRO B N 1
ATOM 1909 C CA . PRO B 1 123 ? 38.543 34.012 8.192 1.00 40.01 138 PRO B CA 1
ATOM 1910 C C . PRO B 1 123 ? 38.587 32.840 9.165 1.00 38.47 138 PRO B C 1
ATOM 1911 O O . PRO B 1 123 ? 39.233 31.835 8.854 1.00 40.56 138 PRO B O 1
ATOM 1915 N N . ALA B 1 124 ? 37.914 32.962 10.306 1.00 33.14 139 ALA B N 1
ATOM 1916 C CA . ALA B 1 124 ? 37.922 31.914 11.325 1.00 32.08 139 ALA B CA 1
ATOM 1917 C C . ALA B 1 124 ? 37.114 30.690 10.902 1.00 34.38 139 ALA B C 1
ATOM 1918 O O . ALA B 1 124 ? 37.371 29.580 11.375 1.00 30.50 139 ALA B O 1
ATOM 1920 N N . ASP B 1 125 ? 36.136 30.902 10.017 1.00 34.45 140 ASP B N 1
ATOM 1921 C CA . ASP B 1 125 ? 35.263 29.827 9.548 1.00 32.70 140 ASP B CA 1
ATOM 1922 C C . ASP B 1 125 ? 35.928 29.076 8.409 1.00 33.70 140 ASP B C 1
ATOM 1923 O O . ASP B 1 125 ? 35.546 27.953 8.093 1.00 34.77 140 ASP B O 1
ATOM 1928 N N . LEU B 1 126 ? 36.923 29.701 7.789 1.00 32.62 141 LEU B N 1
ATOM 1929 C CA . LEU B 1 126 ? 37.536 29.134 6.594 1.00 30.68 141 LEU B CA 1
ATOM 1930 C C . LEU B 1 126 ? 38.072 27.720 6.796 1.00 30.92 141 LEU B C 1
ATOM 1931 O O . LEU B 1 126 ? 37.771 26.832 6.000 1.00 35.69 141 LEU B O 1
ATOM 1936 N N . PRO B 1 127 ? 38.862 27.499 7.858 1.00 29.28 142 PRO B N 1
ATOM 1937 C CA . PRO B 1 127 ? 39.398 26.151 8.072 1.00 27.22 142 PRO B CA 1
ATOM 1938 C C . PRO B 1 127 ? 38.322 25.063 8.176 1.00 30.76 142 PRO B C 1
ATOM 1939 O O . PRO B 1 127 ? 38.636 23.900 7.956 1.00 37.63 142 PRO B O 1
ATOM 1943 N N . LEU B 1 128 ? 37.085 25.418 8.502 1.00 31.03 143 LEU B N 1
ATOM 1944 C CA . LEU B 1 128 ? 36.028 24.411 8.615 1.00 33.68 143 LEU B CA 1
ATOM 1945 C C . LEU B 1 128 ? 35.568 23.898 7.248 1.00 35.27 143 LEU B C 1
ATOM 1946 O O . LEU B 1 128 ? 34.987 22.820 7.154 1.00 33.73 143 LEU B O 1
ATOM 1951 N N . ILE B 1 129 ? 35.826 24.669 6.195 1.00 34.97 144 ILE B N 1
ATOM 1952 C CA . ILE B 1 129 ? 35.335 24.321 4.861 1.00 35.46 144 ILE B CA 1
ATOM 1953 C C . ILE B 1 129 ? 35.928 23.019 4.300 1.00 37.48 144 ILE B C 1
ATOM 1954 O O . ILE B 1 129 ? 35.175 22.116 3.938 1.00 37.41 144 ILE B O 1
ATOM 1959 N N . PRO B 1 130 ? 37.272 22.917 4.233 1.00 36.69 145 PRO B N 1
ATOM 1960 C CA . PRO B 1 130 ? 37.925 21.680 3.787 1.00 35.27 145 PRO B CA 1
ATOM 1961 C C . PRO B 1 130 ? 37.427 20.480 4.577 1.00 37.71 145 PRO B C 1
ATOM 1962 O O . PRO B 1 130 ? 37.217 19.409 4.015 1.00 40.02 145 PRO B O 1
ATOM 1966 N N . ILE B 1 131 ? 37.247 20.672 5.881 1.00 38.07 146 ILE B N 1
ATOM 1967 C CA . ILE B 1 131 ? 36.814 19.608 6.777 1.00 36.68 146 ILE B CA 1
ATOM 1968 C C . ILE B 1 131 ? 35.395 19.171 6.452 1.00 33.87 146 ILE B C 1
ATOM 1969 O O . ILE B 1 131 ? 35.070 17.992 6.494 1.00 33.96 146 ILE B O 1
ATOM 1974 N N . LEU B 1 132 ? 34.556 20.144 6.129 1.00 35.26 147 LEU B N 1
ATOM 1975 C CA . LEU B 1 132 ? 33.164 19.890 5.803 1.00 38.50 147 LEU B CA 1
ATOM 1976 C C . LEU B 1 132 ? 33.060 19.114 4.493 1.00 40.74 147 LEU B C 1
ATOM 1977 O O . LEU B 1 132 ? 32.248 18.197 4.350 1.00 39.84 147 LEU B O 1
ATOM 1982 N N . GLN B 1 133 ? 33.903 19.491 3.542 1.00 40.86 148 GLN B N 1
ATOM 1983 C CA . GLN B 1 133 ? 33.923 18.852 2.240 1.00 43.95 148 GLN B CA 1
ATOM 1984 C C . GLN B 1 133 ? 34.314 17.387 2.370 1.00 45.29 148 GLN B C 1
ATOM 1985 O O . GLN B 1 133 ? 33.594 16.505 1.901 1.00 48.86 148 GLN B O 1
ATOM 1991 N N . ASP B 1 134 ? 35.446 17.129 3.019 1.00 44.88 149 ASP B N 1
ATOM 1992 C CA . ASP B 1 134 ? 35.915 15.759 3.196 1.00 43.41 149 ASP B CA 1
ATOM 1993 C C . ASP B 1 134 ? 34.840 14.937 3.890 1.00 44.77 149 ASP B C 1
ATOM 1994 O O . ASP B 1 134 ? 34.610 13.784 3.548 1.00 52.78 149 ASP B O 1
ATOM 1999 N N . TRP B 1 135 ? 34.168 15.546 4.855 1.00 40.30 150 TRP B N 1
ATOM 2000 C CA . TRP B 1 135 ? 33.090 14.877 5.562 1.00 45.35 150 TRP B CA 1
ATOM 2001 C C . TRP B 1 135 ? 31.954 14.502 4.608 1.00 48.94 150 TRP B C 1
ATOM 2002 O O . TRP B 1 135 ? 31.524 13.350 4.566 1.00 51.61 150 TRP B O 1
ATOM 2013 N N . LEU B 1 136 ? 31.475 15.480 3.845 1.00 47.60 151 LEU B N 1
ATOM 2014 C CA . LEU B 1 136 ? 30.376 15.268 2.907 1.00 49.25 151 LEU B CA 1
ATOM 2015 C C . LEU B 1 136 ? 30.783 14.384 1.726 1.00 51.54 151 LEU B C 1
ATOM 2016 O O . LEU B 1 136 ? 31.484 14.826 0.813 1.00 49.28 151 LEU B O 1
#

Foldseek 3Di:
DEFEKEFEFEQEPVQWTKWWAADPDDPPHGAIDGFITGDDPPDDSLRRRQVRQCQAFVKHDHSVQWAFQDWFWDDDDPHIYITYTYGHDTDDGGHGDPPIDMDGGHLVCPVVTGPPRCVVVSVSSSVVD/DDAAEWEKEFEFAAEPVGWTKWWDDDPCFIGGFTTGDDPPDDSLRRRQVSQCQAFVKHDHSVQWAWQDKFWADDDHHIYITYTYGHDIDDGGDGNPPIDMDGHHLVCVVVTGPPRCVVVSVSSSVVD

CATH classification: 3.90.79.10

InterPro domains:
  IPR000086 NUDIX hydrolase domain [PS51462] (21-149)
  IPR015797 NUDIX hydrolase-like domain superfamily [SSF55811] (21-148)
  IPR020084 NUDIX hydrolase, conserved site [PS00893] (57-78)
  IPR020476 NUDIX hydrolase [PR00502] (52-66)
  IPR020476 NUDIX hydrolase [PR00502] (66-81)
  IPR029119 Adenine DNA glycosylase, C-terminal [PF14815] (27-144)
  IPR047127 Mutator MutT-like [PTHR47707] (23-148)

Radius of gyration: 18.83 Å; Cα contacts (8 Å, |Δi|>4): 544; chains: 2; bounding box: 52×50×46 Å

Sequence (256 aa):
PILLVTAAALIDPDGRVLLAQRPPGKSLAGLWEFPGGKLEPGETPEAALVRELAEELGVDTRASCLAPLAFASHSYDTFHLLPLYACRSWRGRATAREGQTLAWVRAERLREYPPPADLPLIPILQDWLLGLPILLVTAAALIDPDGRVLLAQRPPGLWEFPGGKLEPGETPEAALVRELAEELGVDTRASCLAPLAFASHSYDTFHLLPLYACRSWRGRATAREGQTLAWVRAERLREYPPPADLPLIPILQDWL